Protein AF-A0A7J6ASZ1-F1 (afdb_monomer_lite)

Secondary structure (DSSP, 8-state):
---SS--SS--S----------------------------PPP---------------------------------S--SS----PPPTTHHHHHHHHHHHH--SS--EEEEEEPGGGTSSS----TTSSGGG--HHHHHHHHHSTT-EEE-SSEEEE--EE-TTSS-EE-HHHHHHT----TTS-TT--HHHHHHTT-SSSEEEEEEEE---TTTTSSTT-TT-SHHHHHHHHTT--S-EEEEEEE--GGGTT-HHHHHHHHHHHTTS-EEEEETTEEEESEETTEEPGGGTS-----

Radius of gyration: 28.97 Å; chains: 1; bounding box: 77×78×64 Å

Organism: Ameiurus melas (NCBI:txid219545)

Sequence (299 aa):
MLQQVRAVLEAQGEGELYCIRKPIILHHHSPLSTSHNSCSYPPTREKGIQIFWNWCFFSCRHRATFEQVCSGVLGFILLFLLHSASGVDNLNKITKFLQDKYGGNNQYALGINVPHRYCDQDATLDQNFLPDDNDAQKVKDAMADDDKIYKGVQLIGARPKPIGKSQNNYHSEYLLLIKSMSRRLRRFDPLMKTLLDSKTDDCTVFFTLNSPCVKTCSTPNGQYSIIPALRMLFQNHNGPKAFVFNRVWDHDVDNPEWENNIKTINAIIPVYRCDEGQCIRCVNNNNVDKRCLQNQSHG

Structure (mmCIF, N/CA/C/O backbone):
data_AF-A0A7J6ASZ1-F1
#
_entry.id   AF-A0A7J6ASZ1-F1
#
loop_
_atom_site.group_PDB
_atom_site.id
_atom_site.type_symbol
_atom_site.label_atom_id
_atom_site.label_alt_id
_atom_site.label_comp_id
_atom_site.label_asym_id
_atom_site.label_entity_id
_atom_site.label_seq_id
_atom_site.pdbx_PDB_ins_code
_atom_site.Cartn_x
_atom_site.Cartn_y
_atom_site.Cartn_z
_atom_site.occupancy
_atom_site.B_iso_or_equiv
_atom_site.auth_seq_id
_atom_site.auth_comp_id
_atom_site.auth_asym_id
_atom_site.auth_atom_id
_atom_site.pdbx_PDB_model_num
ATOM 1 N N . MET A 1 1 ? -52.128 7.362 23.573 1.00 42.50 1 MET A N 1
ATOM 2 C CA . MET A 1 1 ? -51.472 8.639 23.223 1.00 42.50 1 MET A CA 1
ATOM 3 C C . MET A 1 1 ? -51.172 8.621 21.723 1.00 42.50 1 MET A C 1
ATOM 5 O O . MET A 1 1 ? -50.036 8.553 21.284 1.00 42.50 1 MET A O 1
ATOM 9 N N . LEU A 1 2 ? -52.263 8.549 20.961 1.00 36.19 2 LEU A N 1
ATOM 10 C CA . LEU A 1 2 ? -52.367 8.699 19.512 1.00 36.19 2 LEU A CA 1
ATOM 11 C C . LEU A 1 2 ? -52.993 10.085 19.296 1.00 36.19 2 LEU A C 1
ATOM 13 O O . LEU A 1 2 ? -53.809 10.474 20.125 1.00 36.19 2 LEU A O 1
ATOM 17 N N . GLN A 1 3 ? -52.668 10.742 18.178 1.00 36.59 3 GLN A N 1
ATOM 18 C CA . GLN A 1 3 ? -53.041 12.116 17.776 1.00 36.59 3 GLN A CA 1
ATOM 19 C C . GLN A 1 3 ? -52.112 13.219 18.306 1.00 36.59 3 GLN A C 1
ATOM 21 O O . GLN A 1 3 ? -52.374 13.766 19.366 1.00 36.59 3 GLN A O 1
ATOM 26 N N . GLN A 1 4 ? -51.067 13.562 17.530 1.00 39.47 4 GLN A N 1
ATOM 27 C CA . GLN A 1 4 ? -50.628 14.953 17.252 1.00 39.47 4 GLN A CA 1
ATOM 28 C C . GLN A 1 4 ? -49.310 15.046 16.444 1.00 39.47 4 GLN A C 1
ATOM 30 O O . GLN A 1 4 ? -48.447 15.857 16.739 1.00 39.47 4 GLN A O 1
ATOM 35 N N . VAL A 1 5 ? -49.157 14.270 15.362 1.00 36.56 5 VAL A N 1
ATOM 36 C CA . VAL A 1 5 ? -48.226 14.632 14.262 1.00 36.56 5 VAL A CA 1
ATOM 37 C C . VAL A 1 5 ? -48.891 14.326 12.917 1.00 36.56 5 VAL A C 1
ATOM 39 O O . VAL A 1 5 ? -48.384 13.606 12.065 1.00 36.56 5 VAL A O 1
ATOM 42 N N . ARG A 1 6 ? -50.110 14.847 12.756 1.00 36.31 6 ARG A N 1
ATOM 43 C CA . ARG A 1 6 ? -50.837 14.897 11.486 1.00 36.31 6 ARG A CA 1
ATOM 44 C C . ARG A 1 6 ? -51.319 16.329 11.305 1.00 36.31 6 ARG A C 1
ATOM 46 O O . ARG A 1 6 ? -52.444 16.616 11.683 1.00 36.31 6 ARG A O 1
ATOM 53 N N . ALA A 1 7 ? -50.418 17.206 10.857 1.00 35.38 7 ALA A N 1
ATOM 54 C CA . ALA A 1 7 ? -50.709 18.502 10.224 1.00 35.38 7 ALA A CA 1
ATOM 55 C C . ALA A 1 7 ? -49.425 19.346 10.086 1.00 35.38 7 ALA A C 1
ATOM 57 O O . ALA A 1 7 ? -49.297 20.331 10.792 1.00 35.38 7 ALA A O 1
ATOM 58 N N . VAL A 1 8 ? -48.483 18.967 9.210 1.00 34.94 8 VAL A N 1
ATOM 59 C CA . VAL A 1 8 ? -47.614 19.913 8.461 1.00 34.94 8 VAL A CA 1
ATOM 60 C C . VAL A 1 8 ? -47.080 19.189 7.211 1.00 34.94 8 VAL A C 1
ATOM 62 O O . VAL A 1 8 ? -45.885 18.983 7.092 1.00 34.94 8 VAL A O 1
ATOM 65 N N . LEU A 1 9 ? -47.948 18.716 6.310 1.00 32.44 9 LEU A N 1
ATOM 66 C CA . LEU A 1 9 ? -47.576 18.338 4.929 1.00 32.44 9 LEU A CA 1
ATOM 67 C C . LEU A 1 9 ? -48.812 18.406 4.005 1.00 32.44 9 LEU A C 1
ATOM 69 O O . LEU A 1 9 ? -49.070 17.510 3.212 1.00 32.44 9 LEU A O 1
ATOM 73 N N . GLU A 1 10 ? -49.596 19.478 4.118 1.00 37.62 10 GLU A N 1
ATOM 74 C CA . GLU A 1 10 ? -50.646 19.828 3.152 1.00 37.62 10 GLU A CA 1
ATOM 75 C C . GLU A 1 10 ? -50.558 21.325 2.860 1.00 37.62 10 GLU A C 1
ATOM 77 O O . GLU A 1 10 ? -51.251 22.133 3.467 1.00 37.62 10 GLU A O 1
ATOM 82 N N . ALA A 1 11 ? -49.624 21.694 1.984 1.00 32.66 11 ALA A N 1
ATOM 83 C CA . ALA A 1 11 ? -49.677 22.899 1.158 1.00 32.66 11 ALA A CA 1
ATOM 84 C C . ALA A 1 11 ? -48.417 22.943 0.289 1.00 32.66 11 ALA A C 1
ATOM 86 O O . ALA A 1 11 ? -47.382 23.408 0.754 1.00 32.66 11 ALA A O 1
ATOM 87 N N . GLN A 1 12 ? -48.507 22.444 -0.948 1.00 34.47 12 GLN A N 1
ATOM 88 C CA . GLN A 1 12 ? -47.999 23.097 -2.167 1.00 34.47 12 GLN A CA 1
ATOM 89 C C . GLN A 1 12 ? -47.939 22.107 -3.340 1.00 34.47 12 GLN A C 1
ATOM 91 O O . GLN A 1 12 ? -47.110 21.206 -3.367 1.00 34.47 12 GLN A O 1
ATOM 96 N N . GLY A 1 13 ? -48.781 22.368 -4.344 1.00 31.95 13 GLY A N 1
ATOM 97 C CA . GLY A 1 13 ? -48.410 22.224 -5.752 1.00 31.95 13 GLY A CA 1
ATOM 98 C C . GLY A 1 13 ? -48.542 20.837 -6.366 1.00 31.95 13 GLY A C 1
ATOM 99 O O . GLY A 1 13 ? -47.555 20.130 -6.537 1.00 31.95 13 GLY A O 1
ATOM 100 N N . GLU A 1 14 ? -49.758 20.515 -6.796 1.00 35.59 14 GLU A N 1
ATOM 101 C CA . GLU A 1 14 ? -50.045 19.489 -7.795 1.00 35.59 14 GLU A CA 1
ATOM 102 C C . GLU A 1 14 ? -49.267 19.771 -9.095 1.00 35.59 14 GLU A C 1
ATOM 104 O O . GLU A 1 14 ? -49.447 20.804 -9.740 1.00 35.59 14 GLU A O 1
ATOM 109 N N . GLY A 1 15 ? -48.387 18.846 -9.475 1.00 29.98 15 GLY A N 1
ATOM 110 C CA . GLY A 1 15 ? -47.767 18.781 -10.794 1.00 29.98 15 GLY A CA 1
ATOM 111 C C . GLY A 1 15 ? -48.100 17.435 -11.422 1.00 29.98 15 GLY A C 1
ATOM 112 O O . GLY A 1 15 ? -47.398 16.452 -11.194 1.00 29.98 15 GLY A O 1
ATOM 113 N N . GLU A 1 16 ? -49.198 17.373 -12.174 1.00 30.81 16 GLU A N 1
ATOM 114 C CA . GLU A 1 16 ? -49.598 16.176 -12.914 1.00 30.81 16 GLU A CA 1
ATOM 115 C C . GLU A 1 16 ? -48.619 15.884 -14.063 1.00 30.81 16 GLU A C 1
ATOM 117 O O . GLU A 1 16 ? -48.446 16.676 -14.993 1.00 30.81 16 GLU A O 1
ATOM 122 N N . LEU A 1 17 ? -47.999 14.701 -14.024 1.00 28.61 17 LEU A N 1
ATOM 123 C CA . LEU A 1 17 ? -47.338 14.095 -15.177 1.00 28.61 17 LEU A CA 1
ATOM 124 C C . LEU A 1 17 ? -48.401 13.525 -16.124 1.00 28.61 17 LEU A C 1
ATOM 126 O O . LEU A 1 17 ? -48.982 12.472 -15.862 1.00 28.61 17 LEU A O 1
ATOM 130 N N . TYR A 1 18 ? -48.608 14.170 -17.269 1.00 31.09 18 TYR A N 1
ATOM 131 C CA . TYR A 1 18 ? -49.417 13.602 -18.344 1.00 31.09 18 TYR A CA 1
ATOM 132 C C . TYR A 1 18 ? -48.582 12.661 -19.221 1.00 31.09 18 TYR A C 1
ATOM 134 O O . TYR A 1 18 ? -47.770 13.084 -20.043 1.00 31.09 18 TYR A O 1
ATOM 142 N N . CYS A 1 19 ? -48.835 11.359 -19.088 1.00 29.42 19 CYS A N 1
ATOM 143 C CA . CYS A 1 19 ? -48.457 10.352 -20.077 1.00 29.42 19 CYS A CA 1
ATOM 144 C C . CYS A 1 19 ? -49.486 10.352 -21.217 1.00 29.42 19 CYS A C 1
ATOM 146 O O . CYS A 1 19 ? -50.580 9.805 -21.071 1.00 29.42 19 CYS A O 1
ATOM 148 N N . ILE A 1 20 ? -49.144 10.913 -22.379 1.00 30.09 20 ILE A N 1
ATOM 149 C CA . ILE A 1 20 ? -49.983 10.782 -23.578 1.00 30.09 20 ILE A CA 1
ATOM 150 C C . ILE A 1 20 ? -49.820 9.359 -24.137 1.00 30.09 20 ILE A C 1
ATOM 152 O O . ILE A 1 20 ? -48.870 9.058 -24.859 1.00 30.09 20 ILE A O 1
ATOM 156 N N . ARG A 1 21 ? -50.768 8.468 -23.816 1.00 28.83 21 ARG A N 1
ATOM 157 C CA . ARG A 1 21 ? -50.972 7.202 -24.539 1.00 28.83 21 ARG A CA 1
ATOM 158 C C . ARG A 1 21 ? -51.589 7.511 -25.905 1.00 28.83 21 ARG A C 1
ATOM 160 O O . ARG A 1 21 ? -52.738 7.935 -25.976 1.00 28.83 21 ARG A O 1
ATOM 167 N N . LYS A 1 22 ? -50.856 7.264 -26.993 1.00 31.42 22 LYS A N 1
ATOM 168 C CA . LYS A 1 22 ? -51.463 7.135 -28.328 1.00 31.42 22 LYS A CA 1
ATOM 169 C C . LYS A 1 22 ? -52.023 5.713 -28.504 1.00 31.42 22 LYS A C 1
ATOM 171 O O . LYS A 1 22 ? -51.387 4.767 -28.038 1.00 31.42 22 LYS A O 1
ATOM 176 N N . PRO A 1 23 ? -53.192 5.544 -29.146 1.00 30.67 23 PRO A N 1
ATOM 177 C CA . PRO A 1 23 ? -53.796 4.233 -29.347 1.00 30.67 23 PRO A CA 1
ATOM 178 C C . PRO A 1 23 ? -52.966 3.372 -30.307 1.00 30.67 23 PRO A C 1
ATOM 180 O O . PRO A 1 23 ? -52.471 3.843 -31.330 1.00 30.67 23 PRO A O 1
ATOM 183 N N . ILE A 1 24 ? -52.842 2.092 -29.956 1.00 29.89 24 ILE A N 1
ATOM 184 C CA . ILE A 1 24 ? -52.286 1.033 -30.797 1.00 29.89 24 ILE A CA 1
ATOM 185 C C . ILE A 1 24 ? -53.350 0.670 -31.837 1.00 29.89 24 ILE A C 1
ATOM 187 O O . ILE A 1 24 ? -54.411 0.164 -31.479 1.00 29.89 24 ILE A O 1
ATOM 191 N N . ILE A 1 25 ? -53.059 0.905 -33.116 1.00 32.41 25 ILE A N 1
ATOM 192 C CA . ILE A 1 25 ? -53.746 0.239 -34.227 1.00 32.41 25 ILE A CA 1
ATOM 193 C C . ILE A 1 25 ? -52.847 -0.923 -34.651 1.00 32.41 25 ILE A C 1
ATOM 195 O O . ILE A 1 25 ? -51.715 -0.722 -35.087 1.00 32.41 25 ILE A O 1
ATOM 199 N N . LEU A 1 26 ? -53.342 -2.143 -34.457 1.00 29.88 26 LEU A N 1
ATOM 200 C CA . LEU A 1 26 ? -52.715 -3.384 -34.903 1.00 29.88 26 LEU A CA 1
ATOM 201 C C . LEU A 1 26 ? -52.862 -3.516 -36.421 1.00 29.88 26 LEU A C 1
ATOM 203 O O . LEU A 1 26 ? -53.979 -3.659 -36.905 1.00 29.88 26 LEU A O 1
ATOM 207 N N . HIS A 1 27 ? -51.749 -3.573 -37.151 1.00 31.86 27 HIS A N 1
ATOM 208 C CA . HIS A 1 27 ? -51.685 -4.304 -38.415 1.00 31.86 27 HIS A CA 1
ATOM 209 C C . HIS A 1 27 ? -50.354 -5.060 -38.533 1.00 31.86 27 HIS A C 1
ATOM 211 O O . HIS A 1 27 ? -49.281 -4.544 -38.229 1.00 31.86 27 HIS A O 1
ATOM 217 N N . HIS A 1 28 ? -50.483 -6.329 -38.921 1.00 34.28 28 HIS A N 1
ATOM 218 C CA . HIS A 1 28 ? -49.437 -7.327 -39.122 1.00 34.28 28 HIS A CA 1
ATOM 219 C C . HIS A 1 28 ? -48.383 -6.925 -40.168 1.00 34.28 28 HIS A C 1
ATOM 221 O O . HIS A 1 28 ? -48.744 -6.459 -41.243 1.00 34.28 28 HIS A O 1
ATOM 227 N N . HIS A 1 29 ? -47.111 -7.220 -39.860 1.00 32.94 29 HIS A N 1
ATOM 228 C CA . HIS A 1 29 ? -46.105 -7.969 -40.649 1.00 32.94 29 HIS A CA 1
ATOM 229 C C . HIS A 1 29 ? -44.673 -7.455 -40.366 1.00 32.94 29 HIS A C 1
ATOM 231 O O . HIS A 1 29 ? -44.379 -6.271 -40.473 1.00 32.94 29 HIS A O 1
ATOM 237 N N . SER A 1 30 ? -43.785 -8.368 -39.957 1.00 31.69 30 SER A N 1
ATOM 238 C CA . SER A 1 30 ? -42.325 -8.187 -39.778 1.00 31.69 30 SER A CA 1
ATOM 239 C C . SER A 1 30 ? -41.577 -8.242 -41.136 1.00 31.69 30 SER A C 1
ATOM 241 O O . SER A 1 30 ? -42.249 -8.525 -42.129 1.00 31.69 30 SER A O 1
ATOM 243 N N . PRO A 1 31 ? -40.220 -8.165 -41.236 1.00 40.44 31 PRO A N 1
ATOM 244 C CA . PRO A 1 31 ? -39.165 -7.767 -40.277 1.00 40.44 31 PRO A CA 1
ATOM 245 C C . PRO A 1 31 ? -38.086 -6.796 -40.872 1.00 40.44 31 PRO A C 1
ATOM 247 O O . PRO A 1 31 ? -38.126 -6.439 -42.041 1.00 40.44 31 PRO A O 1
ATOM 250 N N . LEU A 1 32 ? -37.065 -6.473 -40.053 1.00 29.45 32 LEU A N 1
ATOM 251 C CA . LEU A 1 32 ? -35.758 -5.826 -40.340 1.00 29.45 32 LEU A CA 1
ATOM 252 C C . LEU A 1 32 ? -35.712 -4.305 -40.616 1.00 29.45 32 LEU A C 1
ATOM 254 O O . LEU A 1 32 ? -35.951 -3.842 -41.721 1.00 29.45 32 LEU A O 1
ATOM 258 N N . SER A 1 33 ? -35.179 -3.531 -39.665 1.00 29.66 33 SER A N 1
ATOM 259 C CA . SER A 1 33 ? -33.807 -2.988 -39.749 1.00 29.66 33 SER A CA 1
ATOM 260 C C . SER A 1 33 ? -33.472 -2.109 -38.533 1.00 29.66 33 SER A C 1
ATOM 262 O O . SER A 1 33 ? -34.339 -1.592 -37.834 1.00 29.66 33 SER A O 1
ATOM 264 N N . THR A 1 34 ? -32.177 -2.017 -38.261 1.00 33.66 34 THR A N 1
ATOM 265 C CA . THR A 1 34 ? -31.491 -1.224 -37.236 1.00 33.66 34 THR A CA 1
ATOM 266 C C . THR A 1 34 ? -31.703 0.285 -37.383 1.00 33.66 34 THR A C 1
ATOM 268 O O . THR A 1 34 ? -31.525 0.806 -38.482 1.00 33.66 34 THR A O 1
ATOM 271 N N . SER A 1 35 ? -31.900 1.020 -36.281 1.00 28.72 35 SER A N 1
ATOM 272 C CA . SER A 1 35 ? -31.639 2.468 -36.265 1.00 28.72 35 SER A CA 1
ATOM 273 C C . SER A 1 35 ? -31.064 2.961 -34.937 1.00 28.72 35 SER A C 1
ATOM 275 O O . SER A 1 35 ? -31.630 2.763 -33.863 1.00 28.72 35 SER A O 1
ATOM 277 N N . HIS A 1 36 ? -29.922 3.631 -35.066 1.00 31.80 36 HIS A N 1
ATOM 278 C CA . HIS A 1 36 ? -29.249 4.457 -34.074 1.00 31.80 36 HIS A CA 1
ATOM 279 C C . HIS A 1 36 ? -30.134 5.629 -33.623 1.00 31.80 36 HIS A C 1
ATOM 281 O O . HIS A 1 36 ? -30.717 6.310 -34.463 1.00 31.80 36 HIS A O 1
ATOM 287 N N . ASN A 1 37 ? -30.150 5.929 -32.321 1.00 30.28 37 ASN A N 1
ATOM 288 C CA . ASN A 1 37 ? -30.633 7.213 -31.814 1.00 30.28 37 ASN A CA 1
ATOM 289 C C . ASN A 1 37 ? -29.447 8.171 -31.658 1.00 30.28 37 ASN A C 1
ATOM 291 O O . ASN A 1 37 ? -28.625 8.026 -30.755 1.00 30.28 37 ASN A O 1
ATOM 295 N N . SER A 1 38 ? -29.377 9.150 -32.553 1.00 30.52 38 SER A N 1
ATOM 296 C CA . SER A 1 38 ? -28.542 10.345 -32.450 1.00 30.52 38 SER A CA 1
ATOM 297 C C . SER A 1 38 ? -29.457 11.551 -32.254 1.00 30.52 38 SER A C 1
ATOM 299 O O . SER A 1 38 ? -30.291 11.835 -33.110 1.00 30.52 38 SER A O 1
ATOM 301 N N . CYS A 1 39 ? -29.297 12.259 -31.137 1.00 28.23 39 CYS A N 1
ATOM 302 C CA . CYS A 1 39 ? -29.924 13.559 -30.913 1.00 28.23 39 CYS A CA 1
ATOM 303 C C . CYS A 1 39 ? -28.995 14.654 -31.453 1.00 28.23 39 CYS A C 1
ATOM 305 O O . CYS A 1 39 ? -27.840 14.748 -31.037 1.00 28.23 39 CYS A O 1
ATOM 307 N N . SER A 1 40 ? -29.496 15.480 -32.370 1.00 28.17 40 SER A N 1
ATOM 308 C CA . SER A 1 40 ? -28.802 16.656 -32.906 1.00 28.17 40 SER A CA 1
ATOM 309 C C . SER A 1 40 ? -29.438 17.934 -32.355 1.00 28.17 40 SER A C 1
ATOM 311 O O . SER A 1 40 ? -30.660 18.055 -32.327 1.00 28.17 40 SER A O 1
ATOM 313 N N . TYR A 1 41 ? -28.603 18.887 -31.936 1.00 34.09 41 TYR A N 1
ATOM 314 C CA . TYR A 1 41 ? -29.001 20.251 -31.572 1.00 34.09 41 TYR A CA 1
ATOM 315 C C . TYR A 1 41 ? -29.007 21.167 -32.810 1.00 34.09 41 TYR A C 1
ATOM 317 O O . TYR A 1 41 ? -28.149 20.997 -33.680 1.00 34.09 41 TYR A O 1
ATOM 325 N N . PRO A 1 42 ? -29.906 22.167 -32.891 1.00 37.00 42 PRO A N 1
ATOM 326 C CA . PRO A 1 42 ? -29.834 23.203 -33.917 1.00 37.00 42 PRO A CA 1
ATOM 327 C C . PRO A 1 42 ? -28.774 24.278 -33.579 1.00 37.00 42 PRO A C 1
ATOM 329 O O . PRO A 1 42 ? -28.463 24.486 -32.403 1.00 37.00 42 PRO A O 1
ATOM 332 N N . PRO A 1 43 ? -28.213 24.976 -34.588 1.00 34.69 43 PRO A N 1
ATOM 333 C CA . PRO A 1 43 ? -27.102 25.906 -34.410 1.00 34.69 43 PRO A CA 1
ATOM 334 C C . PRO A 1 43 ? -27.575 27.353 -34.204 1.00 34.69 43 PRO A C 1
ATOM 336 O O . PRO A 1 43 ? -28.497 27.808 -34.876 1.00 34.69 43 PRO A O 1
ATOM 339 N N . THR A 1 44 ? -26.860 28.124 -33.381 1.00 32.22 44 THR A N 1
ATOM 340 C CA . THR A 1 44 ? -26.907 29.598 -33.420 1.00 32.22 44 THR A CA 1
ATOM 341 C C . THR A 1 44 ? -25.510 30.201 -33.222 1.00 32.22 44 THR A C 1
ATOM 343 O O . THR A 1 44 ? -24.963 30.204 -32.122 1.00 32.22 44 THR A O 1
ATOM 346 N N . ARG A 1 45 ? -24.948 30.732 -34.314 1.00 27.86 45 ARG A N 1
ATOM 347 C CA . ARG A 1 45 ? -24.001 31.868 -34.395 1.00 27.86 45 ARG A CA 1
ATOM 348 C C . ARG A 1 45 ? -24.802 32.968 -35.121 1.00 27.86 45 ARG A C 1
ATOM 350 O O . ARG A 1 45 ? -25.552 32.624 -36.021 1.00 27.86 45 ARG A O 1
ATOM 357 N N . GLU A 1 46 ? -24.759 34.260 -34.811 1.00 31.41 46 GLU A N 1
ATOM 358 C CA . GLU A 1 46 ? -23.605 35.120 -34.557 1.00 31.41 46 GLU A CA 1
ATOM 359 C C . GLU A 1 46 ? -24.071 36.511 -34.036 1.00 31.41 46 GLU A C 1
ATOM 361 O O . GLU A 1 46 ? -25.149 36.967 -34.400 1.00 31.41 46 GLU A O 1
ATOM 366 N N . LYS A 1 47 ? -23.168 37.198 -33.311 1.00 31.70 47 LYS A N 1
ATOM 367 C CA . LYS A 1 47 ? -23.003 38.667 -33.138 1.00 31.70 47 LYS A CA 1
ATOM 368 C C . LYS A 1 47 ? -23.912 39.460 -32.172 1.00 31.70 47 LYS A C 1
ATOM 370 O O . LYS A 1 47 ? -24.964 39.951 -32.543 1.00 31.70 47 LYS A O 1
ATOM 375 N N . GLY A 1 48 ? -23.310 39.805 -31.024 1.00 26.52 48 GLY A N 1
ATOM 376 C CA . GLY A 1 48 ? -22.937 41.202 -30.741 1.00 26.52 48 GLY A CA 1
ATOM 377 C C . GLY A 1 48 ? -23.760 41.988 -29.708 1.00 26.52 48 GLY A C 1
ATOM 378 O O . GLY A 1 48 ? -24.954 42.168 -29.872 1.00 26.52 48 GLY A O 1
ATOM 379 N N . ILE A 1 49 ? -23.025 42.593 -28.759 1.00 27.94 49 ILE A N 1
ATOM 380 C CA . ILE A 1 49 ? -23.386 43.718 -27.864 1.00 27.94 49 ILE A CA 1
ATOM 381 C C . ILE A 1 49 ? -23.978 43.346 -26.485 1.00 27.94 49 ILE A C 1
ATOM 383 O O . ILE A 1 49 ? -25.172 43.187 -26.283 1.00 27.94 49 ILE A O 1
ATOM 387 N N . GLN A 1 50 ? -23.039 43.192 -25.545 1.00 26.69 50 GLN A N 1
ATOM 388 C CA . GLN A 1 50 ? -22.918 43.800 -24.208 1.00 26.69 50 GLN A CA 1
ATOM 389 C C . GLN A 1 50 ? -24.140 44.415 -23.466 1.00 26.69 50 GLN A C 1
ATOM 391 O O . GLN A 1 50 ? -24.939 45.158 -24.020 1.00 26.69 50 GLN A O 1
ATOM 396 N N . ILE A 1 51 ? -24.055 44.246 -22.132 1.00 26.34 51 ILE A N 1
ATOM 397 C CA . ILE A 1 51 ? -24.667 44.958 -20.982 1.00 26.34 51 ILE A CA 1
ATOM 398 C C . ILE A 1 51 ? -26.118 44.595 -20.584 1.00 26.34 51 ILE A C 1
ATOM 400 O O . ILE A 1 51 ? -27.074 45.046 -21.193 1.00 26.34 51 ILE A O 1
ATOM 404 N N . PHE A 1 52 ? -26.313 43.841 -19.491 1.00 25.52 52 PHE A N 1
ATOM 405 C CA . PHE A 1 52 ? -26.478 44.363 -18.118 1.00 25.52 52 PHE A CA 1
ATOM 406 C C . PHE A 1 52 ? -26.725 43.216 -17.121 1.00 25.52 52 PHE A C 1
ATOM 408 O O . PHE A 1 52 ? -27.589 42.366 -17.309 1.00 25.52 52 PHE A O 1
ATOM 415 N N . TRP A 1 53 ? -25.945 43.217 -16.039 1.00 26.53 53 TRP A N 1
ATOM 416 C CA . TRP A 1 53 ? -26.196 42.438 -14.831 1.00 26.53 53 TRP A CA 1
ATOM 417 C C . TRP A 1 53 ? -27.311 43.125 -14.038 1.00 26.53 53 TRP A C 1
ATOM 419 O O . TRP A 1 53 ? -27.127 44.269 -13.630 1.00 26.53 53 TRP A O 1
ATOM 429 N N . ASN A 1 54 ? -28.427 42.444 -13.773 1.00 26.84 54 ASN A N 1
ATOM 430 C CA . ASN A 1 54 ? -29.384 42.902 -12.766 1.00 26.84 54 ASN A CA 1
ATOM 431 C C . ASN A 1 54 ? -29.106 42.188 -11.443 1.00 26.84 54 ASN A C 1
ATOM 433 O O . ASN A 1 54 ? -29.483 41.039 -11.229 1.00 26.84 54 ASN A O 1
ATOM 437 N N . TRP A 1 55 ? -28.415 42.911 -10.566 1.00 27.91 55 TRP A N 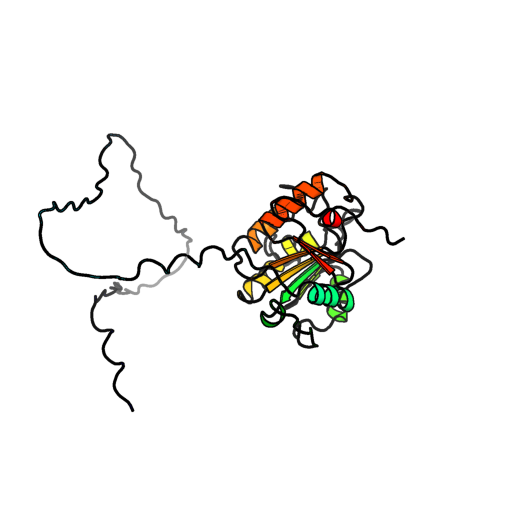1
ATOM 438 C CA . TRP A 1 55 ? -28.442 42.713 -9.125 1.00 27.91 55 TRP A CA 1
ATOM 439 C C . TRP A 1 55 ? -29.648 43.472 -8.567 1.00 27.91 55 TRP A C 1
ATOM 441 O O . TRP A 1 55 ? -29.773 44.678 -8.773 1.00 27.91 55 TRP A O 1
ATOM 451 N N . CYS A 1 56 ? -30.525 42.784 -7.838 1.00 27.12 56 CYS A N 1
ATOM 452 C CA . CYS A 1 56 ? -31.554 43.439 -7.039 1.00 27.12 56 CYS A CA 1
ATOM 453 C C . CYS A 1 56 ? -30.906 44.107 -5.817 1.00 27.12 56 CYS A C 1
ATOM 455 O O . CYS A 1 56 ? -30.474 43.429 -4.888 1.00 27.12 56 CYS A O 1
ATOM 457 N N . PHE A 1 57 ? -30.870 45.440 -5.816 1.00 28.06 57 PHE A N 1
ATOM 458 C CA . PHE A 1 57 ? -30.626 46.263 -4.634 1.00 28.06 57 PHE A CA 1
ATOM 459 C C . PHE A 1 57 ? -31.969 46.660 -4.012 1.00 28.06 57 PHE A C 1
ATOM 461 O O . PHE A 1 57 ? -32.765 47.353 -4.642 1.00 28.06 57 PHE A O 1
ATOM 468 N N . PHE A 1 58 ? -32.197 46.280 -2.755 1.00 29.78 58 PHE A N 1
ATOM 469 C CA . PHE A 1 58 ? -33.133 46.977 -1.874 1.00 29.78 58 PHE A CA 1
ATOM 470 C C . PHE A 1 58 ? -32.321 47.932 -1.000 1.00 29.78 58 PHE A C 1
ATOM 472 O O . PHE A 1 58 ? -31.462 47.503 -0.234 1.00 29.78 58 PHE A O 1
ATOM 479 N N . SER A 1 59 ? -32.589 49.230 -1.124 1.00 29.64 59 SER A N 1
ATOM 480 C CA . SER A 1 59 ? -32.022 50.273 -0.271 1.00 29.64 59 SER A CA 1
ATOM 481 C C . SER A 1 59 ? -33.179 50.992 0.419 1.00 29.64 59 SER A C 1
ATOM 483 O O . SER A 1 59 ? -33.970 51.658 -0.244 1.00 29.64 59 SER A O 1
ATOM 485 N N . CYS A 1 60 ? -33.280 50.866 1.744 1.00 27.05 60 CYS A N 1
ATOM 486 C CA . CYS A 1 60 ? -34.186 51.662 2.574 1.00 27.05 60 CYS A CA 1
ATOM 487 C C . CYS A 1 60 ? -33.373 52.700 3.358 1.00 27.05 60 CYS A C 1
ATOM 489 O O . CYS A 1 60 ? -32.331 52.393 3.934 1.00 27.05 60 CYS A O 1
ATOM 491 N N . ARG A 1 61 ? -33.837 53.951 3.323 1.00 32.34 61 ARG A N 1
ATOM 492 C CA . ARG A 1 61 ? -33.174 55.152 3.848 1.00 32.34 61 ARG A CA 1
ATOM 493 C C . ARG A 1 61 ? -33.653 55.441 5.277 1.00 32.34 61 ARG A C 1
ATOM 495 O O . ARG A 1 61 ? -34.850 55.434 5.535 1.00 32.34 61 ARG A O 1
ATOM 502 N N . HIS A 1 62 ? -32.716 55.731 6.179 1.00 30.44 62 HIS A N 1
ATOM 503 C CA . HIS A 1 62 ? -32.942 56.065 7.592 1.00 30.44 62 HIS A CA 1
ATOM 504 C C . HIS A 1 62 ? -33.694 57.390 7.832 1.00 30.44 62 HIS A C 1
ATOM 506 O O . HIS A 1 62 ? -33.338 58.414 7.242 1.00 30.44 62 HIS A O 1
ATOM 512 N N . ARG A 1 63 ? -34.568 57.413 8.855 1.00 31.27 63 ARG A N 1
ATOM 513 C CA . ARG A 1 63 ? -34.579 58.462 9.897 1.00 31.27 63 ARG A CA 1
ATOM 514 C C . ARG A 1 63 ? -35.189 57.955 11.220 1.00 31.27 63 ARG A C 1
ATOM 516 O O . ARG A 1 63 ? -36.105 57.149 11.190 1.00 31.27 63 ARG A O 1
ATOM 523 N N . ALA A 1 64 ? -34.591 58.434 12.319 1.00 35.97 64 ALA A N 1
ATOM 524 C CA . ALA A 1 64 ? -34.818 58.237 13.766 1.00 35.97 64 ALA A CA 1
ATOM 525 C C . ALA A 1 64 ? -36.289 58.031 14.210 1.00 35.97 64 ALA A C 1
ATOM 527 O O . ALA A 1 64 ? -37.180 58.556 13.558 1.00 35.97 64 ALA A O 1
ATOM 528 N N . THR A 1 65 ? -36.641 57.334 15.295 1.00 38.44 65 THR A N 1
ATOM 529 C CA . THR A 1 65 ? -36.128 57.309 16.683 1.00 38.44 65 THR A CA 1
ATOM 530 C C . THR A 1 65 ? -36.536 55.994 17.396 1.00 38.44 65 THR A C 1
ATOM 532 O O . THR A 1 65 ? -37.322 55.223 16.860 1.00 38.44 65 THR A O 1
ATOM 535 N N . PHE A 1 66 ? -36.076 55.837 18.646 1.00 34.91 66 PHE A N 1
ATOM 536 C CA . PHE A 1 66 ? -36.592 54.972 19.724 1.00 34.91 66 PHE A CA 1
ATOM 537 C C . PHE A 1 66 ? -35.997 53.565 19.930 1.00 34.91 66 PHE A C 1
ATOM 539 O O . PHE A 1 66 ? -35.732 52.802 19.009 1.00 34.91 66 PHE A O 1
ATOM 546 N N . GLU A 1 67 ? -35.749 53.308 21.215 1.00 43.22 67 GLU A N 1
ATOM 547 C CA . GLU A 1 67 ? -35.102 52.170 21.867 1.00 43.22 67 GLU A CA 1
ATOM 548 C C . GLU A 1 67 ? -35.786 50.828 21.569 1.00 43.22 67 GLU A C 1
ATOM 550 O O . GLU A 1 67 ? -37.001 50.742 21.696 1.00 43.22 67 GLU A O 1
ATOM 555 N N . GLN A 1 68 ? -35.015 49.763 21.300 1.00 40.72 68 GLN A N 1
ATOM 556 C CA . GLN A 1 68 ? -35.246 48.446 21.915 1.00 40.72 68 GLN A CA 1
ATOM 557 C C . GLN A 1 68 ? -34.163 47.414 21.574 1.00 40.72 68 GLN A C 1
ATOM 559 O O . GLN A 1 68 ? -33.697 47.280 20.446 1.00 40.72 68 GLN A O 1
ATOM 564 N N . VAL A 1 69 ? -33.790 46.680 22.618 1.00 43.97 69 VAL A N 1
ATOM 565 C CA . VAL A 1 69 ? -32.884 45.531 22.676 1.00 43.97 69 VAL A CA 1
ATOM 566 C C . VAL A 1 69 ? -33.328 44.409 21.735 1.00 43.97 69 VAL A C 1
ATOM 568 O O . VAL A 1 69 ? -34.491 44.031 21.774 1.00 43.97 69 VAL A O 1
ATOM 571 N N . CYS A 1 70 ? -32.379 43.801 21.014 1.00 37.75 70 CYS A N 1
ATOM 572 C CA . CYS A 1 70 ? -32.417 42.381 20.643 1.00 37.75 70 CYS A CA 1
ATOM 573 C C . CYS A 1 70 ? -30.985 41.850 20.443 1.00 37.75 70 CYS A C 1
ATOM 575 O O . CYS A 1 70 ? -30.437 41.865 19.343 1.00 37.75 70 CYS A O 1
ATOM 577 N N . SER A 1 71 ? -30.383 41.361 21.533 1.00 53.28 71 SER A N 1
ATOM 578 C CA . SER A 1 71 ? -29.340 40.331 21.474 1.00 53.28 71 SER A CA 1
ATOM 579 C C . SER A 1 71 ? -29.922 39.100 20.781 1.00 53.28 71 SER A C 1
ATOM 581 O O . SER A 1 71 ? -30.864 38.503 21.294 1.00 53.28 71 SER A O 1
ATOM 583 N N . GLY A 1 72 ? -29.379 38.712 19.628 1.00 40.94 72 GLY A N 1
ATOM 584 C CA . GLY A 1 72 ? -29.908 37.586 18.865 1.00 40.94 72 GLY A CA 1
ATOM 585 C C . GLY A 1 72 ? -28.881 36.970 17.925 1.00 40.94 72 GLY A C 1
ATOM 586 O O . GLY A 1 72 ? -28.741 37.403 16.792 1.00 40.94 72 GLY A O 1
ATOM 587 N N . VAL A 1 73 ? -28.183 35.949 18.429 1.00 48.91 73 VAL A N 1
ATOM 588 C CA . VAL A 1 73 ? -27.734 34.750 17.693 1.00 48.91 73 VAL A CA 1
ATOM 589 C C . VAL A 1 73 ? -27.100 35.005 16.315 1.00 48.91 73 VAL A C 1
ATOM 591 O O . VAL A 1 73 ? -27.700 34.758 15.275 1.00 48.91 73 VAL A O 1
ATOM 594 N N . LEU A 1 74 ? -25.834 35.424 16.298 1.00 48.88 74 LEU A N 1
ATOM 595 C CA . LEU A 1 74 ? -25.024 35.495 15.074 1.00 48.88 74 LEU A CA 1
ATOM 596 C C . LEU A 1 74 ? -23.643 34.876 15.302 1.00 48.88 74 LEU A C 1
ATOM 598 O O . LEU A 1 74 ? -22.608 35.513 15.142 1.00 48.88 74 LEU A O 1
ATOM 602 N N . GLY A 1 75 ? -23.616 33.614 15.726 1.00 49.09 75 GLY A N 1
ATOM 603 C CA . GLY A 1 75 ? -22.335 32.960 15.951 1.00 49.09 75 GLY A CA 1
ATOM 604 C C . GLY A 1 75 ? -22.416 31.491 16.289 1.00 49.09 75 GLY A C 1
ATOM 605 O O . GLY A 1 75 ? -21.953 31.141 17.353 1.00 49.09 75 GLY A O 1
ATOM 606 N N . PHE A 1 76 ? -22.978 30.640 15.423 1.00 50.19 76 PHE A N 1
ATOM 607 C CA . PHE A 1 76 ? -22.810 29.182 15.558 1.00 50.19 76 PHE A CA 1
ATOM 608 C C . PHE A 1 76 ? -23.034 28.395 14.254 1.00 50.19 76 PHE A C 1
ATOM 610 O O . PHE A 1 76 ? -23.601 27.317 14.298 1.00 50.19 76 PHE A O 1
ATOM 617 N N . ILE A 1 77 ? -22.608 28.861 13.072 1.00 51.62 77 ILE A N 1
ATOM 618 C CA . ILE A 1 77 ? -22.598 27.978 11.880 1.00 51.62 77 ILE A CA 1
ATOM 619 C C . ILE A 1 77 ? -21.397 28.291 10.980 1.00 51.62 77 ILE A C 1
ATOM 621 O O . ILE A 1 77 ? -21.541 28.917 9.939 1.00 51.62 77 ILE A O 1
ATOM 625 N N . LEU A 1 78 ? -20.191 27.879 11.390 1.00 46.94 78 LEU A N 1
ATOM 626 C CA . LEU A 1 78 ? -19.036 27.752 10.480 1.00 46.94 78 LEU A CA 1
ATOM 627 C C . LEU A 1 78 ? -17.921 26.847 11.046 1.00 46.94 78 LEU A C 1
ATOM 629 O O . LEU A 1 78 ? -16.741 27.094 10.836 1.00 46.94 78 LEU A O 1
ATOM 633 N N . LEU A 1 79 ? -18.290 25.777 11.762 1.00 44.94 79 LEU A N 1
ATOM 634 C CA . LEU A 1 79 ? -17.338 24.817 12.352 1.00 44.94 79 LEU A CA 1
ATOM 635 C C . LEU A 1 79 ? -17.323 23.438 11.665 1.00 44.94 79 LEU A C 1
ATOM 637 O O . LEU A 1 79 ? -16.748 22.499 12.196 1.00 44.94 79 LEU A O 1
ATOM 641 N N . PHE A 1 80 ? -17.901 23.310 10.464 1.0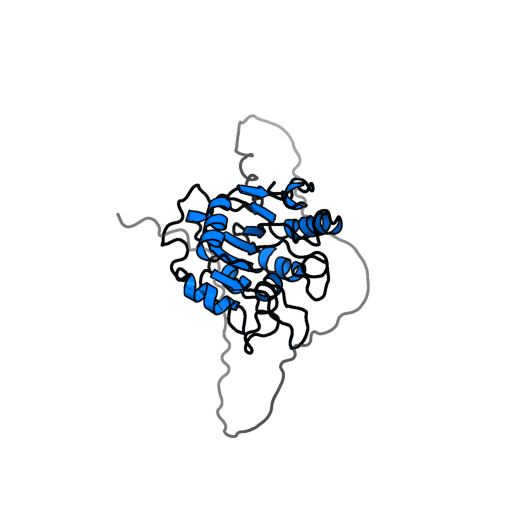0 46.22 80 PHE A N 1
ATOM 642 C CA . PHE A 1 80 ? -17.976 22.028 9.739 1.00 46.22 80 PHE A CA 1
ATOM 643 C C . PHE A 1 80 ? -17.088 21.916 8.486 1.00 46.22 80 PHE A C 1
ATOM 645 O O . PHE A 1 80 ? -17.209 20.940 7.7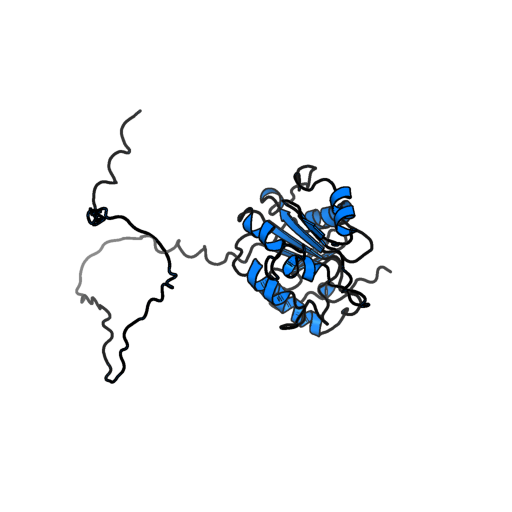51 1.00 46.22 80 PHE A O 1
ATOM 652 N N . LEU A 1 81 ? -16.167 22.855 8.229 1.00 38.69 81 LEU A N 1
ATOM 653 C CA . LEU A 1 81 ? -15.354 22.854 6.994 1.00 38.69 81 LEU A CA 1
ATOM 654 C C . LEU A 1 81 ? -13.860 22.547 7.183 1.00 38.69 81 LEU A C 1
ATOM 656 O O . LEU A 1 81 ? -13.055 22.831 6.302 1.00 38.69 81 LEU A O 1
ATOM 660 N N . LEU A 1 82 ? -13.486 21.907 8.290 1.00 38.97 82 LEU A N 1
ATO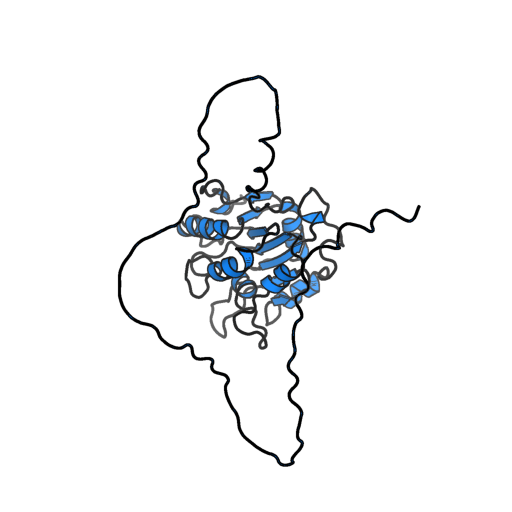M 661 C CA . LEU A 1 82 ? -12.149 21.335 8.472 1.00 38.97 82 LEU A CA 1
ATOM 662 C C . LEU A 1 82 ? -12.249 19.877 8.932 1.00 38.97 82 LEU A C 1
ATOM 664 O O . LEU A 1 82 ? -11.620 19.479 9.904 1.00 38.97 82 LEU A O 1
ATOM 668 N N . HIS A 1 83 ? -13.010 19.047 8.215 1.00 39.78 83 HIS A N 1
ATOM 669 C CA . HIS A 1 83 ? -12.711 17.615 8.226 1.00 39.78 83 HIS A CA 1
ATOM 670 C C . HIS A 1 83 ? -11.453 17.420 7.376 1.00 39.78 83 HIS A C 1
ATOM 672 O O . HIS A 1 83 ? -11.517 17.064 6.199 1.00 39.78 83 HIS A O 1
ATOM 678 N N . SER A 1 84 ? -10.283 17.722 7.950 1.00 43.69 84 SER A N 1
ATOM 679 C CA . SER A 1 84 ? -9.040 17.115 7.482 1.00 43.69 84 SER A CA 1
ATOM 680 C C . SER A 1 84 ? -9.314 15.622 7.397 1.00 43.69 84 SER A C 1
ATOM 682 O O . SER A 1 84 ? -9.724 15.066 8.412 1.00 43.69 84 SER A O 1
ATOM 684 N N . ALA A 1 85 ? -9.173 15.023 6.207 1.00 50.16 85 ALA A N 1
ATOM 685 C CA . ALA A 1 85 ? -9.388 13.594 5.996 1.00 50.16 85 ALA A CA 1
ATOM 686 C C . ALA A 1 85 ? -8.800 12.835 7.190 1.00 50.16 85 ALA A C 1
ATOM 688 O O . ALA A 1 85 ? -7.582 12.881 7.393 1.00 50.16 85 ALA A O 1
ATOM 689 N N . SER A 1 86 ? -9.675 12.273 8.027 1.00 62.28 86 SER A N 1
ATOM 690 C CA . SER A 1 86 ? -9.275 11.658 9.284 1.00 62.28 86 SER A CA 1
ATOM 691 C C . SER A 1 86 ? -8.301 10.537 8.949 1.00 62.28 86 SER A C 1
ATOM 693 O O . SER A 1 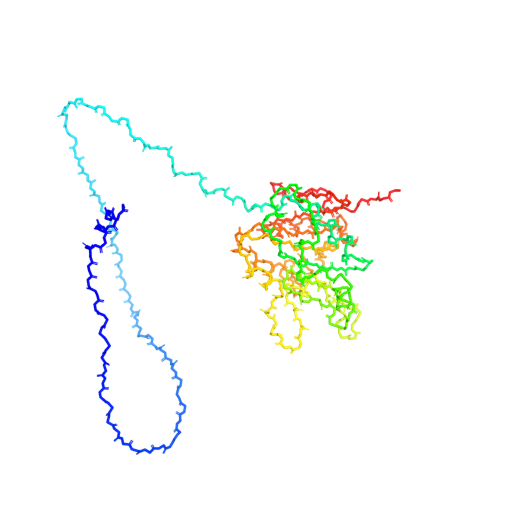86 ? -8.537 9.721 8.051 1.00 62.28 86 SER A O 1
ATOM 695 N N . GLY A 1 87 ? -7.138 10.573 9.597 1.00 71.94 87 GLY A N 1
ATOM 696 C CA . GLY A 1 87 ? -6.220 9.446 9.556 1.00 71.94 87 GLY A CA 1
ATOM 697 C C . GLY A 1 87 ? -6.888 8.223 10.179 1.00 71.94 87 GLY A C 1
ATOM 698 O O . GLY A 1 87 ? -7.911 8.335 10.844 1.00 71.94 87 GLY A O 1
ATOM 699 N N . VAL A 1 88 ? -6.311 7.051 9.949 1.00 83.38 88 VAL A N 1
ATOM 700 C CA . VAL A 1 88 ? -6.693 5.853 10.700 1.00 83.38 88 VAL A CA 1
ATOM 701 C C . VAL A 1 88 ? -5.852 5.848 11.977 1.00 83.38 88 VAL A C 1
ATOM 703 O O . VAL A 1 88 ? -4.623 5.830 11.894 1.00 83.38 88 VAL A O 1
ATOM 706 N N . ASP A 1 89 ? -6.481 5.901 13.149 1.00 86.12 89 ASP A N 1
ATOM 707 C CA . ASP A 1 89 ? -5.757 6.077 14.416 1.00 86.12 89 ASP A CA 1
ATOM 708 C C . ASP A 1 89 ? -5.095 4.771 14.882 1.00 86.12 89 ASP A C 1
ATOM 710 O O . ASP A 1 89 ? -3.959 4.771 15.356 1.00 86.12 89 ASP A O 1
ATOM 714 N N . ASN A 1 90 ? -5.752 3.629 14.667 1.00 90.62 90 ASN A N 1
ATOM 715 C CA . ASN A 1 90 ? -5.276 2.309 15.106 1.00 90.62 90 ASN A CA 1
ATOM 716 C C . ASN A 1 90 ? -4.306 1.626 14.109 1.00 90.62 90 ASN A C 1
ATOM 718 O O . ASN A 1 90 ? -4.198 0.394 14.050 1.00 90.62 90 ASN A O 1
ATOM 722 N N . LEU A 1 91 ? -3.617 2.408 13.265 1.00 92.75 91 LEU A N 1
ATOM 723 C CA . LEU A 1 91 ? -2.791 1.893 12.161 1.00 92.75 91 LEU A CA 1
ATOM 724 C C . LEU A 1 91 ? -1.684 0.942 12.603 1.00 92.75 91 LEU A C 1
ATOM 726 O O . LEU A 1 91 ? -1.347 0.016 11.865 1.00 92.75 91 LEU A O 1
ATOM 730 N N . ASN A 1 92 ? -1.114 1.156 13.785 1.00 92.25 92 ASN A N 1
ATOM 731 C CA . ASN A 1 92 ? -0.066 0.303 14.328 1.00 92.25 92 ASN A CA 1
ATOM 732 C C . ASN A 1 92 ? -0.556 -1.127 14.573 1.00 92.25 92 ASN A C 1
ATOM 734 O O . ASN A 1 92 ? 0.096 -2.073 14.128 1.00 92.25 92 ASN A O 1
ATOM 738 N N . LYS A 1 93 ? -1.714 -1.298 15.222 1.00 92.75 93 LYS A N 1
ATOM 739 C CA . LYS A 1 93 ? -2.290 -2.624 15.479 1.00 92.75 93 LYS A CA 1
ATOM 740 C C . LYS A 1 93 ? -2.734 -3.281 14.183 1.00 92.75 93 LYS A C 1
ATOM 742 O O . LYS A 1 93 ? -2.440 -4.456 13.976 1.00 92.75 93 LYS A O 1
ATOM 747 N N . ILE A 1 94 ? -3.383 -2.518 13.299 1.00 93.81 94 ILE A N 1
ATOM 748 C CA . ILE A 1 94 ? -3.834 -3.004 11.987 1.00 93.81 94 ILE A CA 1
ATOM 749 C C . ILE A 1 94 ? -2.641 -3.512 11.182 1.00 93.81 94 ILE A C 1
ATOM 751 O O . ILE A 1 94 ? -2.647 -4.648 10.713 1.00 93.81 94 ILE A O 1
ATOM 755 N N . THR A 1 95 ? -1.590 -2.704 11.067 1.00 93.75 95 THR A N 1
ATOM 756 C CA . THR A 1 95 ? -0.400 -3.070 10.295 1.00 93.75 95 THR A CA 1
ATOM 757 C C . THR A 1 95 ? 0.308 -4.272 10.904 1.00 93.75 95 THR A C 1
ATOM 759 O O . THR A 1 95 ? 0.623 -5.214 10.178 1.00 93.75 95 THR A O 1
ATOM 762 N N . LYS A 1 96 ? 0.476 -4.296 12.232 1.00 92.88 96 LYS A N 1
ATOM 763 C CA . LYS A 1 96 ? 1.059 -5.444 12.929 1.00 92.88 96 LYS A CA 1
ATOM 764 C C . LYS A 1 96 ? 0.267 -6.727 12.670 1.00 92.88 96 LYS A C 1
ATOM 766 O O . LYS A 1 96 ? 0.860 -7.743 12.326 1.00 92.88 96 LYS A O 1
ATOM 771 N N . PHE A 1 97 ? -1.062 -6.678 12.756 1.00 93.19 97 PHE A N 1
ATOM 772 C CA . PHE A 1 97 ? -1.913 -7.824 12.438 1.00 93.19 97 PHE A CA 1
ATOM 773 C C . PHE A 1 97 ? -1.720 -8.297 10.994 1.00 93.19 97 PHE A C 1
ATOM 775 O O . PHE A 1 97 ? -1.579 -9.495 10.756 1.00 93.19 97 PHE A O 1
ATOM 782 N N . LEU A 1 98 ? -1.685 -7.375 10.025 1.00 94.06 98 LEU A N 1
ATOM 783 C CA . LEU A 1 98 ? -1.475 -7.727 8.620 1.00 94.06 98 LEU A CA 1
ATOM 784 C C . LEU A 1 98 ? -0.121 -8.408 8.395 1.00 94.06 98 LEU A C 1
ATOM 786 O O . LEU A 1 98 ? -0.051 -9.406 7.675 1.00 94.06 98 LEU A O 1
ATOM 790 N N . GLN A 1 99 ? 0.933 -7.896 9.029 1.00 92.69 99 GLN A N 1
ATOM 791 C CA . GLN A 1 99 ? 2.281 -8.452 8.948 1.00 92.69 99 GLN A CA 1
ATOM 792 C C . GLN A 1 99 ? 2.368 -9.831 9.609 1.00 92.69 99 GLN A C 1
ATOM 794 O O . GLN A 1 99 ? 2.808 -10.780 8.962 1.00 92.69 99 GLN A O 1
ATOM 799 N N . ASP A 1 100 ? 1.894 -9.965 10.848 1.00 92.25 100 ASP A N 1
ATOM 800 C CA . ASP A 1 100 ? 1.944 -11.223 11.602 1.00 92.25 100 ASP A CA 1
ATOM 801 C C . ASP A 1 100 ? 1.114 -12.314 10.904 1.00 92.25 100 ASP A C 1
ATOM 803 O O . ASP A 1 100 ? 1.530 -13.471 10.794 1.00 92.25 100 ASP A O 1
ATOM 807 N N . LYS A 1 101 ? -0.068 -11.949 10.392 1.00 93.12 101 LYS A N 1
ATOM 808 C CA . LYS A 1 101 ? -1.020 -12.912 9.835 1.00 93.12 101 LYS A CA 1
ATOM 809 C C . LYS A 1 101 ? -0.747 -13.248 8.373 1.00 93.12 101 LYS A C 1
ATOM 811 O O . LYS A 1 101 ? -0.695 -14.429 8.024 1.00 93.12 101 LYS A O 1
ATOM 816 N N . TYR A 1 102 ? -0.555 -12.247 7.514 1.00 92.56 102 TYR A N 1
ATOM 817 C CA . TYR A 1 102 ? -0.463 -12.422 6.055 1.00 92.56 102 TYR A CA 1
ATOM 818 C C . TYR A 1 102 ? 0.937 -12.177 5.486 1.00 92.56 102 TYR A C 1
ATOM 820 O O . TYR A 1 102 ? 1.167 -12.468 4.308 1.00 92.56 102 TYR A O 1
ATOM 828 N N . GLY A 1 103 ? 1.868 -11.678 6.300 1.00 86.31 103 GLY A N 1
ATOM 829 C CA . GLY A 1 103 ? 3.217 -11.345 5.870 1.00 86.31 103 GLY A CA 1
ATOM 830 C C . GLY A 1 103 ? 4.014 -12.526 5.316 1.00 86.31 103 GLY A C 1
ATOM 831 O O . GLY A 1 103 ? 3.684 -13.705 5.489 1.00 86.31 103 GLY A O 1
ATOM 832 N N . GLY A 1 104 ? 5.085 -12.180 4.607 1.00 82.00 104 GLY A N 1
ATOM 833 C CA . GLY A 1 104 ? 6.068 -13.113 4.072 1.00 82.00 104 GLY A CA 1
ATOM 834 C C . GLY A 1 104 ? 7.336 -12.388 3.621 1.00 82.00 104 GLY A C 1
ATOM 835 O O . GLY A 1 104 ? 7.382 -11.162 3.598 1.00 82.00 104 GLY A O 1
ATOM 836 N N . ASN A 1 105 ? 8.353 -13.161 3.234 1.00 77.06 105 ASN A N 1
ATOM 837 C CA . ASN A 1 105 ? 9.700 -12.643 2.944 1.00 77.06 105 ASN A CA 1
ATOM 838 C C . ASN A 1 105 ? 9.814 -11.880 1.610 1.00 77.06 105 ASN A C 1
ATOM 840 O O . ASN A 1 105 ? 10.793 -11.175 1.380 1.00 77.06 105 ASN A O 1
ATOM 844 N N . ASN A 1 106 ? 8.827 -12.022 0.726 1.00 85.81 106 ASN A N 1
ATOM 845 C CA . ASN A 1 106 ? 8.808 -11.393 -0.596 1.00 85.81 106 ASN A CA 1
ATOM 846 C C . ASN A 1 106 ? 7.957 -10.124 -0.578 1.00 85.81 106 ASN A C 1
ATOM 848 O O . ASN A 1 106 ? 7.087 -9.996 0.272 1.00 85.81 106 ASN A O 1
ATOM 852 N N . GLN A 1 107 ? 8.139 -9.223 -1.547 1.00 92.06 107 GLN A N 1
ATOM 853 C CA . GLN A 1 107 ? 7.262 -8.059 -1.718 1.00 92.06 107 GLN A CA 1
ATOM 854 C C . GLN A 1 107 ? 5.789 -8.484 -1.840 1.00 92.06 107 GLN A C 1
ATOM 856 O O . GLN A 1 107 ? 5.465 -9.466 -2.511 1.00 92.06 107 GLN A O 1
ATOM 861 N N . TYR A 1 108 ? 4.901 -7.739 -1.186 1.00 97.19 108 TYR A N 1
ATOM 862 C CA . TYR A 1 108 ? 3.455 -7.914 -1.268 1.00 97.19 108 TYR A CA 1
ATOM 863 C C . TYR A 1 108 ? 2.740 -6.596 -0.962 1.00 97.19 108 TYR A C 1
ATOM 865 O O . TYR A 1 108 ? 3.323 -5.677 -0.376 1.00 97.19 108 TYR A O 1
ATOM 873 N N . ALA A 1 109 ? 1.469 -6.531 -1.346 1.00 97.81 109 ALA A N 1
ATOM 874 C CA . ALA A 1 109 ? 0.550 -5.472 -0.964 1.00 97.81 109 ALA A CA 1
ATOM 875 C C . ALA A 1 109 ? -0.789 -6.075 -0.545 1.00 97.81 109 ALA A C 1
ATOM 877 O O . ALA A 1 109 ? -1.190 -7.120 -1.063 1.00 97.81 109 ALA A O 1
ATOM 878 N N . LEU A 1 110 ? -1.473 -5.404 0.374 1.00 97.81 110 LEU A N 1
ATOM 879 C CA . LEU A 1 110 ? -2.799 -5.747 0.866 1.00 97.81 110 LEU A CA 1
ATOM 880 C C . LEU A 1 110 ? -3.677 -4.497 0.817 1.00 97.81 110 LEU A C 1
ATOM 882 O O . LEU A 1 110 ? -3.236 -3.405 1.164 1.00 97.81 110 LEU A O 1
ATOM 886 N N . GLY A 1 111 ? -4.926 -4.655 0.408 1.00 97.00 111 GLY A N 1
ATOM 887 C CA . GLY A 1 111 ? -5.970 -3.663 0.638 1.00 97.00 111 GLY A CA 1
ATOM 888 C C . GLY A 1 111 ? -6.979 -4.256 1.602 1.00 97.00 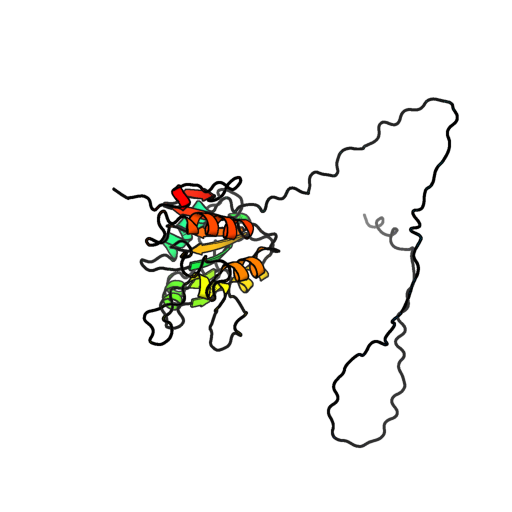111 GLY A C 1
ATOM 889 O O . GLY A 1 111 ? -7.352 -5.417 1.435 1.00 97.00 111 GLY A O 1
ATOM 890 N N . ILE A 1 112 ? -7.415 -3.487 2.593 1.00 96.06 112 ILE A N 1
ATOM 891 C CA . ILE A 1 112 ? -8.481 -3.914 3.496 1.00 96.06 112 ILE A CA 1
ATOM 892 C C . ILE A 1 112 ? -9.528 -2.824 3.685 1.00 96.06 112 ILE A C 1
ATOM 894 O O . ILE A 1 112 ? -9.196 -1.635 3.694 1.00 96.06 112 ILE A O 1
ATOM 898 N N . ASN A 1 113 ? -10.775 -3.254 3.864 1.00 93.19 113 ASN A N 1
ATOM 899 C CA . ASN A 1 113 ? -11.818 -2.419 4.439 1.00 93.19 113 ASN A CA 1
ATOM 900 C C . ASN A 1 113 ? -11.988 -2.788 5.918 1.00 93.19 113 ASN A C 1
ATOM 902 O O . ASN A 1 113 ? -12.317 -3.931 6.247 1.00 93.19 113 ASN A O 1
ATOM 906 N N . VAL A 1 114 ? -11.701 -1.839 6.800 1.00 90.81 114 VAL A N 1
ATOM 907 C CA . VAL A 1 114 ? -11.661 -2.032 8.246 1.00 90.81 114 VAL A CA 1
ATOM 908 C C . VAL A 1 114 ? -12.960 -1.507 8.848 1.00 90.81 114 VAL A C 1
ATOM 910 O O . VAL A 1 114 ? -13.233 -0.314 8.718 1.00 90.81 114 VAL A O 1
ATOM 913 N N . PRO A 1 115 ? -13.734 -2.351 9.558 1.00 89.25 115 PRO A N 1
ATOM 914 C CA . PRO A 1 115 ? -14.946 -1.898 10.224 1.00 89.25 115 PRO A CA 1
ATOM 915 C C . PRO A 1 115 ? -14.677 -0.672 11.097 1.00 89.25 115 PRO A C 1
ATOM 917 O O . PRO A 1 115 ? -13.737 -0.702 11.893 1.00 89.25 115 PRO A O 1
ATOM 920 N N . HIS A 1 116 ? -15.527 0.354 11.000 1.00 87.56 116 HIS A N 1
ATOM 921 C CA . HIS A 1 116 ? -15.348 1.656 11.660 1.00 87.56 116 HIS A CA 1
ATOM 922 C C . HIS A 1 116 ? -14.906 1.558 13.137 1.00 87.56 116 HIS A C 1
ATOM 924 O O . HIS A 1 116 ? -14.014 2.276 13.578 1.00 87.56 116 HIS A O 1
ATOM 930 N N . ARG A 1 117 ? -15.439 0.581 13.888 1.00 86.31 117 ARG A N 1
ATOM 931 C CA . ARG A 1 117 ? -15.081 0.310 15.298 1.00 86.31 117 ARG A CA 1
ATOM 932 C C . ARG A 1 117 ? -13.596 0.014 15.568 1.00 86.31 117 ARG A C 1
ATOM 934 O O . ARG A 1 117 ? -13.188 0.030 16.722 1.00 86.31 117 ARG A O 1
ATOM 941 N N . TYR A 1 118 ? -12.820 -0.349 14.546 1.00 89.88 118 TYR A N 1
ATOM 942 C CA . TYR A 1 118 ? -11.380 -0.602 14.654 1.00 89.88 118 TYR A CA 1
ATOM 943 C C . TYR A 1 118 ? -10.534 0.528 14.048 1.00 89.88 118 TYR A C 1
ATOM 945 O O . TYR A 1 118 ? -9.309 0.443 14.112 1.00 89.88 118 TYR A O 1
ATOM 953 N N . CYS A 1 119 ? -11.165 1.540 13.445 1.00 87.75 119 CYS A N 1
ATOM 954 C CA . CYS A 1 119 ? -10.506 2.677 12.801 1.00 87.75 119 CYS A CA 1
ATOM 955 C C . CYS A 1 119 ? -10.105 3.744 13.813 1.00 87.75 119 CYS A C 1
ATOM 957 O O . CYS A 1 119 ? -8.948 4.171 13.843 1.00 87.75 119 CYS A O 1
ATOM 959 N N . ASP A 1 120 ? -11.066 4.097 14.661 1.00 75.50 120 ASP A N 1
ATOM 960 C CA . ASP A 1 120 ? -10.935 5.085 15.716 1.00 75.50 120 ASP A CA 1
ATOM 961 C C . ASP A 1 120 ? -10.911 4.301 17.030 1.00 75.50 120 ASP A C 1
ATOM 963 O O . ASP A 1 120 ? -11.827 3.514 17.262 1.00 75.50 120 ASP A O 1
ATOM 967 N N . GLN A 1 121 ? -9.901 4.525 17.881 1.00 66.75 121 GLN A N 1
ATOM 968 C CA . GLN A 1 121 ? -9.667 3.912 19.210 1.00 66.75 121 GLN A CA 1
ATOM 969 C C . GLN A 1 121 ? -8.579 2.826 19.277 1.00 66.75 121 GLN A C 1
ATOM 971 O O . GLN A 1 121 ? -8.216 2.172 18.304 1.00 66.75 121 GLN A O 1
ATOM 976 N N . ASP A 1 122 ? -8.124 2.584 20.512 1.00 69.12 122 ASP A N 1
ATOM 977 C CA . ASP A 1 122 ? -7.211 1.518 20.944 1.00 69.12 122 ASP A CA 1
ATOM 978 C C . ASP A 1 122 ? -7.859 0.112 20.876 1.00 69.12 122 ASP A C 1
ATOM 980 O O . ASP A 1 122 ? -7.517 -0.790 21.644 1.00 69.12 122 ASP A O 1
ATOM 984 N N . ALA A 1 123 ? -8.811 -0.099 19.963 1.00 76.56 123 ALA A N 1
ATOM 985 C CA . ALA A 1 123 ? -9.577 -1.331 19.850 1.00 76.56 123 ALA A CA 1
ATOM 986 C C . ALA A 1 123 ? -8.645 -2.531 19.636 1.00 76.56 123 ALA A C 1
ATOM 988 O O . ALA A 1 123 ? -7.758 -2.521 18.774 1.00 76.56 123 ALA A O 1
ATOM 989 N N . THR A 1 124 ? -8.838 -3.580 20.433 1.00 81.94 124 THR A N 1
ATOM 990 C CA . THR A 1 124 ? -8.104 -4.835 20.270 1.00 81.94 124 THR A CA 1
ATOM 991 C C . THR A 1 124 ? -8.619 -5.551 19.029 1.00 81.94 124 THR A C 1
ATOM 993 O O . THR A 1 124 ? -9.818 -5.796 18.901 1.00 81.94 124 THR A O 1
ATOM 996 N N . LEU A 1 125 ? -7.712 -5.893 18.114 1.00 87.75 125 LEU A N 1
ATOM 997 C CA . LEU A 1 125 ? -8.056 -6.682 16.936 1.00 87.75 125 LEU A CA 1
ATOM 998 C C . LEU A 1 125 ? -8.263 -8.135 17.372 1.00 87.75 125 LEU A C 1
ATOM 1000 O O . LEU A 1 125 ? -7.324 -8.795 17.814 1.00 87.75 125 LEU A O 1
ATOM 1004 N N . ASP A 1 126 ? -9.500 -8.609 17.294 1.00 81.19 126 ASP A N 1
ATOM 1005 C CA . ASP A 1 126 ? -9.901 -9.960 17.677 1.00 81.19 126 ASP A CA 1
ATOM 1006 C C . ASP A 1 126 ? -10.072 -10.865 16.443 1.00 81.19 126 ASP A C 1
ATOM 1008 O O . ASP A 1 126 ? -9.834 -10.462 15.298 1.00 81.19 126 ASP A O 1
ATOM 1012 N N . GLN A 1 127 ? -10.518 -12.111 16.647 1.00 75.88 127 GLN A N 1
ATOM 1013 C CA . GLN A 1 127 ? -10.817 -13.021 15.533 1.00 75.88 127 GLN A CA 1
ATOM 1014 C C . GLN A 1 127 ? -11.896 -12.497 14.561 1.00 75.88 127 GLN A C 1
ATOM 1016 O O . GLN A 1 127 ? -12.016 -13.025 13.455 1.00 75.88 127 GLN A O 1
ATOM 1021 N N . ASN A 1 128 ? -12.644 -11.455 14.941 1.00 80.56 128 ASN A N 1
ATOM 1022 C CA . ASN A 1 128 ? -13.711 -10.841 14.152 1.00 80.56 128 ASN A CA 1
ATOM 1023 C C . ASN A 1 128 ? -13.259 -9.566 13.427 1.00 80.56 128 ASN A C 1
ATOM 1025 O O . ASN A 1 128 ? -14.104 -8.800 12.954 1.00 80.56 128 ASN A O 1
ATOM 1029 N N . PHE A 1 129 ? -11.950 -9.312 13.346 1.00 89.38 129 PHE A N 1
ATOM 1030 C CA . PHE A 1 129 ? -11.421 -8.154 12.632 1.00 89.38 129 PHE A CA 1
ATOM 1031 C C . PHE A 1 129 ? -11.705 -8.225 11.121 1.00 89.38 129 PHE A C 1
ATOM 1033 O O . PHE A 1 129 ? -12.230 -7.272 10.549 1.00 89.38 129 PHE A O 1
ATOM 1040 N N . LEU A 1 130 ? -11.424 -9.376 10.496 1.00 91.44 130 LEU A N 1
ATOM 1041 C CA . LEU A 1 130 ? -11.701 -9.668 9.080 1.00 91.44 130 LEU A CA 1
ATOM 1042 C C . LEU A 1 130 ? -12.392 -11.037 8.949 1.00 91.44 130 LEU A C 1
ATOM 1044 O O . LEU A 1 130 ? -11.752 -11.986 8.497 1.00 91.44 130 LEU A O 1
ATOM 1048 N N . PRO A 1 131 ? -13.640 -11.200 9.423 1.00 89.50 131 PRO A N 1
ATOM 1049 C CA . PRO A 1 131 ? -14.306 -12.500 9.504 1.00 89.50 131 PRO A CA 1
ATOM 1050 C C . PRO A 1 131 ? -14.437 -13.208 8.151 1.00 89.50 131 PRO A C 1
ATOM 1052 O O . PRO A 1 131 ? -14.244 -14.421 8.101 1.00 89.50 131 PRO A O 1
ATOM 1055 N N . ASP A 1 132 ? -14.697 -12.472 7.066 1.00 90.56 132 ASP A N 1
ATOM 1056 C CA . ASP A 1 132 ? -14.898 -13.060 5.731 1.00 90.56 132 ASP A CA 1
ATOM 1057 C C . ASP A 1 132 ? -13.581 -13.475 5.054 1.00 90.56 132 ASP A C 1
ATOM 1059 O O . ASP A 1 132 ? -13.574 -14.255 4.102 1.00 90.56 132 ASP A O 1
ATOM 1063 N N . ASP A 1 133 ? -12.456 -12.974 5.568 1.00 93.31 133 ASP A N 1
ATOM 1064 C CA . ASP A 1 133 ? -11.110 -13.192 5.039 1.00 93.31 133 ASP A CA 1
ATOM 1065 C C . ASP A 1 133 ? -10.132 -13.633 6.140 1.00 93.31 133 ASP A C 1
ATOM 1067 O O . ASP A 1 133 ? -8.948 -13.298 6.117 1.00 93.31 133 ASP A O 1
ATOM 1071 N N . ASN A 1 134 ? -10.621 -14.378 7.138 1.00 90.69 134 ASN A N 1
ATOM 1072 C CA . ASN A 1 134 ? -9.836 -14.752 8.317 1.00 90.69 134 ASN A CA 1
ATOM 1073 C C . ASN A 1 134 ? -8.875 -15.936 8.092 1.00 90.69 134 ASN A C 1
ATOM 1075 O O . ASN A 1 134 ? -7.980 -16.136 8.924 1.00 90.69 134 ASN A O 1
ATOM 1079 N N . ASP A 1 135 ? -9.027 -16.688 6.999 1.00 94.19 135 ASP A N 1
ATOM 1080 C CA . ASP A 1 135 ? -8.163 -17.808 6.622 1.00 94.19 135 ASP A CA 1
ATOM 1081 C C . ASP A 1 135 ? -6.873 -17.298 5.965 1.00 94.19 135 ASP A C 1
ATOM 1083 O O . ASP A 1 135 ? -6.784 -17.060 4.757 1.00 94.19 135 ASP A O 1
ATOM 1087 N N . ALA A 1 136 ? -5.842 -17.134 6.791 1.00 93.69 136 ALA A N 1
ATOM 1088 C CA . ALA A 1 136 ? -4.547 -16.636 6.349 1.00 93.69 136 ALA A CA 1
ATOM 1089 C C . ALA A 1 136 ? -3.851 -17.549 5.339 1.00 93.69 136 ALA A C 1
ATOM 1091 O O . ALA A 1 136 ? -3.121 -17.044 4.482 1.00 93.69 136 ALA A O 1
ATOM 1092 N N . GLN A 1 137 ? -4.056 -18.865 5.429 1.00 95.69 137 GLN A N 1
ATOM 1093 C CA . GLN A 1 137 ? -3.390 -19.806 4.538 1.00 95.69 137 GLN A CA 1
ATOM 1094 C C . GLN A 1 137 ? -3.978 -19.689 3.135 1.00 95.69 137 GLN A C 1
ATOM 1096 O O . GLN A 1 137 ? -3.230 -19.486 2.182 1.00 95.69 137 GLN A O 1
ATOM 1101 N N . LYS A 1 138 ? -5.309 -19.648 3.024 1.00 96.00 138 LYS A N 1
ATOM 1102 C CA . LYS A 1 138 ? -6.004 -19.401 1.753 1.00 96.00 138 LYS A CA 1
ATOM 1103 C C . LYS A 1 138 ? -5.555 -18.099 1.082 1.00 96.00 138 LYS A C 1
ATOM 1105 O O . LYS A 1 138 ? -5.323 -18.075 -0.128 1.00 96.00 138 LYS A O 1
ATOM 1110 N N . VAL A 1 139 ? -5.406 -17.019 1.854 1.00 95.69 139 VAL A N 1
ATOM 1111 C CA . VAL A 1 139 ? -4.915 -15.726 1.343 1.00 95.69 139 VAL A CA 1
ATOM 1112 C C . VAL A 1 139 ? -3.482 -15.854 0.814 1.00 95.69 139 VAL A C 1
ATOM 1114 O O . VAL A 1 139 ? -3.181 -15.400 -0.294 1.00 95.69 139 VAL A O 1
ATOM 1117 N N . LYS A 1 140 ? -2.590 -16.495 1.580 1.00 96.00 140 LYS A N 1
ATOM 1118 C CA . LYS A 1 140 ? -1.183 -16.703 1.198 1.00 96.00 140 LYS A CA 1
ATOM 1119 C C . LYS A 1 140 ? -1.042 -17.592 -0.034 1.00 96.00 140 LYS A C 1
ATOM 1121 O O . LYS A 1 140 ? -0.250 -17.248 -0.912 1.00 96.00 140 LYS A O 1
ATOM 1126 N N . ASP A 1 141 ? -1.814 -18.669 -0.114 1.00 95.69 141 ASP A N 1
ATOM 1127 C CA . ASP A 1 141 ? -1.790 -19.618 -1.227 1.00 95.69 141 ASP A CA 1
ATOM 1128 C C . ASP A 1 141 ? -2.257 -18.952 -2.521 1.00 95.69 141 ASP A C 1
ATOM 1130 O O . ASP A 1 141 ? -1.559 -19.017 -3.529 1.00 95.69 141 ASP A O 1
ATOM 1134 N N . ALA A 1 142 ? -3.354 -18.191 -2.485 1.00 95.00 142 ALA A N 1
ATOM 1135 C CA . ALA A 1 142 ? -3.828 -17.440 -3.650 1.00 95.00 142 ALA A CA 1
ATOM 1136 C C . ALA A 1 142 ? -2.818 -16.380 -4.133 1.00 95.00 142 ALA A C 1
ATOM 1138 O O . ALA A 1 142 ? -2.602 -16.202 -5.332 1.00 95.00 142 ALA A O 1
ATOM 1139 N N . MET A 1 143 ? -2.144 -15.687 -3.209 1.00 95.12 143 MET A N 1
ATOM 1140 C CA . MET A 1 143 ? -1.059 -14.763 -3.567 1.00 95.12 143 MET A CA 1
ATOM 1141 C C . MET A 1 143 ? 0.202 -15.483 -4.074 1.00 95.12 143 MET A C 1
ATOM 1143 O O . MET A 1 143 ? 1.039 -14.860 -4.732 1.00 95.12 143 MET A O 1
ATOM 1147 N N . ALA A 1 144 ? 0.378 -16.764 -3.751 1.00 93.69 144 ALA A N 1
ATOM 1148 C CA . ALA A 1 144 ? 1.474 -17.596 -4.237 1.00 93.69 144 ALA A CA 1
ATOM 1149 C C . ALA A 1 144 ? 1.158 -18.287 -5.573 1.00 93.69 144 ALA A C 1
ATOM 1151 O O . ALA A 1 144 ? 2.100 -18.665 -6.270 1.00 93.69 144 ALA A O 1
ATOM 1152 N N . ASP A 1 145 ? -0.115 -18.384 -5.952 1.00 92.56 145 ASP A N 1
ATOM 1153 C CA . ASP A 1 145 ? -0.589 -18.986 -7.200 1.00 92.56 145 ASP A CA 1
ATOM 1154 C C . ASP A 1 145 ? -0.136 -18.202 -8.453 1.00 92.56 145 ASP A C 1
ATOM 1156 O O . ASP A 1 145 ? 0.517 -17.154 -8.363 1.00 92.56 145 ASP A O 1
ATOM 1160 N N . ASP A 1 146 ? -0.457 -18.698 -9.643 1.00 89.69 146 ASP A N 1
ATOM 1161 C CA . ASP A 1 146 ? -0.069 -18.118 -10.934 1.00 89.69 146 ASP A CA 1
ATOM 1162 C C . ASP A 1 146 ? -0.587 -16.690 -11.123 1.00 89.69 146 ASP A C 1
ATOM 1164 O O . ASP A 1 146 ? 0.097 -15.829 -11.696 1.00 89.69 146 ASP A O 1
ATOM 1168 N N . ASP A 1 147 ? -1.787 -16.406 -10.613 1.00 89.19 147 ASP A N 1
ATOM 1169 C CA . ASP A 1 147 ? -2.374 -15.078 -10.721 1.00 89.19 147 ASP A CA 1
ATOM 1170 C C . ASP A 1 147 ? -1.792 -14.058 -9.744 1.00 89.19 147 ASP A C 1
ATOM 1172 O O . ASP A 1 147 ? -1.901 -12.858 -10.016 1.00 89.19 147 ASP A O 1
ATOM 1176 N N . LYS A 1 148 ? -1.099 -14.522 -8.694 1.00 94.56 148 LYS A N 1
ATOM 1177 C CA . LYS A 1 148 ? -0.448 -13.712 -7.650 1.00 94.56 148 LYS A CA 1
ATOM 1178 C C . LYS A 1 148 ? -1.387 -12.731 -6.948 1.00 94.56 148 LYS A C 1
ATOM 1180 O O . LYS A 1 148 ? -0.937 -11.692 -6.465 1.00 94.56 148 LYS A O 1
ATOM 1185 N N . ILE A 1 149 ? -2.683 -13.032 -6.913 1.00 94.44 149 ILE A N 1
ATOM 1186 C CA . ILE A 1 149 ? -3.737 -12.149 -6.413 1.00 94.44 149 ILE A CA 1
ATOM 1187 C C . ILE A 1 149 ? -4.712 -12.962 -5.560 1.00 94.44 149 ILE A C 1
ATOM 1189 O O . ILE A 1 149 ? -5.236 -13.979 -6.001 1.00 94.44 149 ILE A O 1
ATOM 1193 N N . TYR A 1 150 ? -5.024 -12.448 -4.375 1.00 95.06 150 TYR A N 1
ATOM 1194 C CA . TYR A 1 150 ? -6.185 -12.836 -3.585 1.00 95.06 150 TYR A CA 1
ATOM 1195 C C . TYR A 1 150 ? -7.283 -11.772 -3.707 1.00 95.06 150 TYR A C 1
ATOM 1197 O O . TYR A 1 150 ? -7.008 -10.572 -3.617 1.00 95.06 150 TYR A O 1
ATOM 1205 N N . LYS A 1 151 ? -8.534 -12.214 -3.875 1.00 93.94 151 LYS A N 1
ATOM 1206 C CA . LYS A 1 151 ? -9.722 -11.353 -3.907 1.00 93.94 151 LYS A CA 1
ATOM 1207 C C . LYS A 1 151 ? -10.757 -11.856 -2.902 1.00 93.94 151 LYS A C 1
ATOM 1209 O O . LYS A 1 151 ? -11.470 -12.817 -3.187 1.00 93.94 151 LYS A O 1
ATOM 1214 N N . GLY A 1 152 ? -10.823 -11.183 -1.765 1.00 93.25 152 GLY A N 1
ATOM 1215 C CA . GLY A 1 152 ? -11.804 -11.394 -0.710 1.00 93.25 152 GLY A CA 1
ATOM 1216 C C . GLY A 1 152 ? -12.910 -10.346 -0.691 1.00 93.25 152 GLY A C 1
ATOM 1217 O O . GLY A 1 152 ? -13.082 -9.579 -1.645 1.00 93.25 152 GLY A O 1
ATOM 1218 N N . VAL A 1 153 ? -13.658 -10.332 0.411 1.00 91.31 153 VAL A N 1
ATOM 1219 C CA . VAL A 1 153 ? -14.757 -9.382 0.667 1.00 91.31 153 VAL A CA 1
ATOM 1220 C C . VAL A 1 153 ? -14.236 -8.136 1.381 1.00 91.31 153 VAL A C 1
ATOM 1222 O O . VAL A 1 153 ? -14.560 -7.016 0.997 1.00 91.31 153 VAL A O 1
ATOM 1225 N N . GLN A 1 154 ? -13.410 -8.337 2.401 1.00 93.38 154 GLN A N 1
ATOM 1226 C CA . GLN A 1 154 ? -12.816 -7.315 3.258 1.00 93.38 154 GLN A CA 1
ATOM 1227 C C . GLN A 1 154 ? -11.310 -7.168 3.026 1.00 93.38 154 GLN A C 1
ATOM 1229 O O . GLN A 1 154 ? -10.737 -6.165 3.442 1.00 93.38 154 GLN A O 1
ATOM 1234 N N . LEU A 1 155 ? -10.671 -8.141 2.369 1.00 95.62 155 LEU A N 1
ATOM 1235 C CA . LEU A 1 155 ? -9.243 -8.154 2.072 1.00 95.62 155 LEU A CA 1
ATOM 1236 C C . LEU A 1 155 ? -8.977 -8.505 0.607 1.00 95.62 155 LEU A C 1
ATOM 1238 O O . LEU A 1 155 ? -9.472 -9.490 0.066 1.00 95.62 155 LEU A O 1
ATOM 1242 N N . ILE A 1 156 ? -8.106 -7.732 -0.029 1.00 96.50 156 ILE A N 1
ATOM 1243 C CA . ILE A 1 156 ? -7.461 -8.077 -1.297 1.00 96.50 156 ILE A CA 1
ATOM 1244 C C . ILE A 1 156 ? -5.954 -8.139 -1.068 1.00 96.50 156 ILE A C 1
ATOM 1246 O O . ILE A 1 156 ? -5.420 -7.419 -0.226 1.00 96.50 156 ILE A O 1
ATOM 1250 N N . GLY A 1 157 ? -5.252 -8.975 -1.821 1.00 96.50 157 GLY A N 1
ATOM 1251 C CA . GLY A 1 157 ? -3.809 -9.123 -1.669 1.00 96.50 157 GLY A CA 1
ATOM 1252 C C . GLY A 1 157 ? -3.124 -9.436 -2.982 1.00 96.50 157 GLY A C 1
ATOM 1253 O O . GLY A 1 157 ? -3.726 -10.044 -3.863 1.00 96.50 157 GLY A O 1
ATOM 1254 N N . ALA A 1 158 ? -1.876 -9.011 -3.137 1.00 96.44 158 ALA A N 1
ATOM 1255 C CA . ALA A 1 158 ? -1.080 -9.357 -4.304 1.00 96.44 158 ALA A CA 1
ATOM 1256 C C . ALA A 1 158 ? 0.405 -9.504 -3.983 1.00 96.44 158 ALA A C 1
ATOM 1258 O O . ALA A 1 158 ? 0.942 -8.840 -3.094 1.00 96.44 158 ALA A O 1
ATOM 1259 N N . ARG A 1 159 ? 1.082 -10.323 -4.787 1.00 95.88 159 ARG A N 1
ATOM 1260 C CA . ARG A 1 159 ? 2.547 -10.419 -4.871 1.00 95.88 159 ARG A CA 1
ATOM 1261 C C . ARG A 1 159 ? 3.017 -10.064 -6.283 1.00 95.88 159 ARG A C 1
ATOM 1263 O O . ARG A 1 159 ? 2.210 -10.114 -7.211 1.00 95.88 159 ARG A O 1
ATOM 1270 N N . PRO A 1 160 ? 4.298 -9.705 -6.481 1.00 95.06 160 PRO A N 1
ATOM 1271 C CA . PRO A 1 160 ? 4.826 -9.445 -7.809 1.00 95.06 160 PRO A CA 1
ATOM 1272 C C . PRO A 1 160 ? 4.534 -10.586 -8.792 1.00 95.06 160 PRO A C 1
ATOM 1274 O O . PRO A 1 160 ? 4.741 -11.759 -8.472 1.00 95.06 160 PRO A O 1
ATOM 1277 N N . LYS A 1 161 ? 4.069 -10.234 -9.995 1.00 92.88 161 LYS A N 1
ATOM 1278 C CA . LYS A 1 161 ? 3.719 -11.186 -11.061 1.00 92.88 161 LYS A CA 1
ATOM 1279 C C . LYS A 1 161 ? 4.640 -11.030 -12.270 1.00 92.88 161 LYS A C 1
ATOM 1281 O O . LYS A 1 161 ? 4.664 -9.935 -12.833 1.00 92.88 161 LYS A O 1
ATOM 1286 N N . PRO A 1 162 ? 5.322 -12.093 -12.731 1.00 92.12 162 PRO A N 1
ATOM 1287 C CA . PRO A 1 162 ? 6.141 -12.043 -13.940 1.00 92.12 162 PRO A CA 1
ATOM 1288 C C . PRO A 1 162 ? 5.391 -11.542 -15.174 1.00 92.12 162 PRO A C 1
ATOM 1290 O O . PRO A 1 162 ? 4.234 -11.897 -15.424 1.00 92.12 162 PRO A O 1
ATOM 1293 N N . ILE A 1 163 ? 6.062 -10.713 -15.974 1.00 88.56 163 ILE A N 1
ATOM 1294 C CA . ILE A 1 163 ? 5.521 -10.190 -17.231 1.00 88.56 163 ILE A CA 1
ATOM 1295 C C . ILE A 1 163 ? 5.925 -11.129 -18.370 1.00 88.56 163 ILE A C 1
ATOM 1297 O O . ILE A 1 163 ? 6.952 -10.952 -19.028 1.00 88.56 163 ILE A O 1
ATOM 1301 N N . GLY A 1 164 ? 5.100 -12.146 -18.622 1.00 86.19 164 GLY A N 1
ATOM 1302 C CA . GLY A 1 164 ? 5.386 -13.151 -19.647 1.00 86.19 164 GLY A CA 1
ATOM 1303 C C . GLY A 1 164 ? 6.703 -13.873 -19.352 1.00 86.19 164 GLY A C 1
ATOM 1304 O O . GLY A 1 164 ? 6.863 -14.435 -18.277 1.00 86.19 164 GLY A O 1
ATOM 1305 N N . LYS A 1 165 ? 7.646 -13.841 -20.301 1.00 86.94 165 LYS A N 1
ATOM 1306 C CA . LYS A 1 165 ? 9.002 -14.405 -20.141 1.00 86.94 165 LYS A CA 1
ATOM 1307 C C . LYS A 1 165 ? 10.057 -13.354 -19.750 1.00 86.94 165 LYS A C 1
ATOM 1309 O O . LYS A 1 165 ? 11.250 -13.618 -19.852 1.00 86.94 165 LYS A O 1
ATOM 1314 N N . SER A 1 166 ? 9.634 -12.141 -19.393 1.00 88.06 166 SER A N 1
ATOM 1315 C CA . SER A 1 166 ? 10.538 -11.066 -18.975 1.00 88.06 166 SER A CA 1
ATOM 1316 C C . SER A 1 166 ? 11.088 -11.319 -17.570 1.00 88.06 166 SER A C 1
ATOM 1318 O O . SER A 1 166 ? 10.436 -11.959 -16.753 1.00 88.06 166 SER A O 1
ATOM 1320 N N . GLN A 1 167 ? 12.251 -10.733 -17.275 1.00 86.38 167 GLN A N 1
ATOM 1321 C CA . GLN A 1 167 ? 12.790 -10.625 -15.912 1.00 86.38 167 GLN A CA 1
ATOM 1322 C C . GLN A 1 167 ? 12.064 -9.556 -15.071 1.00 86.38 167 GLN A C 1
ATOM 1324 O O . GLN A 1 167 ? 12.330 -9.410 -13.883 1.00 86.38 167 GLN A O 1
ATOM 1329 N N . ASN A 1 168 ? 11.159 -8.784 -15.683 1.00 89.38 168 ASN A N 1
ATOM 1330 C CA . ASN A 1 168 ? 10.373 -7.765 -14.998 1.00 89.38 168 ASN A CA 1
ATOM 1331 C C . ASN A 1 168 ? 9.070 -8.342 -14.441 1.00 89.38 168 ASN A C 1
ATOM 1333 O O . ASN A 1 168 ? 8.431 -9.197 -15.062 1.00 89.38 168 ASN A O 1
ATOM 1337 N N . ASN A 1 169 ? 8.624 -7.775 -13.321 1.00 92.94 169 ASN A N 1
ATOM 1338 C CA . ASN A 1 169 ? 7.371 -8.129 -12.670 1.00 92.94 169 ASN A CA 1
ATOM 1339 C C . ASN A 1 169 ? 6.403 -6.941 -12.672 1.00 92.94 169 ASN A C 1
ATOM 1341 O O . ASN A 1 169 ? 6.809 -5.793 -12.502 1.00 92.94 169 ASN A O 1
ATOM 1345 N N . TYR A 1 170 ? 5.104 -7.211 -12.789 1.00 93.38 170 TYR A N 1
ATOM 1346 C CA . TYR A 1 170 ? 4.096 -6.293 -12.274 1.00 93.38 170 TYR A CA 1
ATOM 1347 C C . TYR A 1 170 ? 4.223 -6.256 -10.756 1.00 93.38 170 TYR A C 1
ATOM 1349 O O . TYR A 1 170 ? 4.154 -7.303 -10.114 1.00 93.38 170 TYR A O 1
ATOM 1357 N N . HIS A 1 171 ? 4.409 -5.067 -10.190 1.00 95.44 171 HIS A N 1
ATOM 1358 C CA . HIS A 1 171 ? 4.479 -4.893 -8.743 1.00 95.44 171 HIS A CA 1
ATOM 1359 C C . HIS A 1 171 ? 3.103 -5.095 -8.107 1.00 95.44 171 HIS A C 1
ATOM 1361 O O . HIS A 1 171 ? 2.067 -4.865 -8.738 1.00 95.44 171 HIS A O 1
ATOM 1367 N N . SER A 1 172 ? 3.097 -5.514 -6.846 1.00 95.94 172 SER A N 1
ATOM 1368 C CA . SER A 1 172 ? 1.881 -5.798 -6.080 1.00 95.94 172 SER A CA 1
ATOM 1369 C C . SER A 1 172 ? 0.904 -4.617 -6.054 1.00 95.94 172 SER A C 1
ATOM 1371 O O . SER A 1 172 ? -0.300 -4.796 -6.228 1.00 95.94 172 SER A O 1
ATOM 1373 N N . GLU A 1 173 ? 1.423 -3.396 -5.946 1.00 96.25 173 GLU A N 1
ATOM 1374 C CA . GLU A 1 173 ? 0.648 -2.158 -5.928 1.00 96.25 173 GLU A CA 1
ATOM 1375 C C . GLU A 1 173 ? -0.102 -1.957 -7.246 1.00 96.25 173 GLU A C 1
ATOM 1377 O O . GLU A 1 173 ? -1.296 -1.659 -7.269 1.00 96.25 173 GLU A O 1
ATOM 1382 N N . TYR A 1 174 ? 0.599 -2.188 -8.358 1.00 94.06 174 TYR A N 1
ATOM 1383 C CA . TYR A 1 174 ? 0.049 -2.070 -9.702 1.00 94.06 174 TYR A CA 1
ATOM 1384 C C . TYR A 1 174 ? -1.046 -3.114 -9.961 1.00 94.06 174 TYR A C 1
ATOM 1386 O O . TYR A 1 174 ? -2.051 -2.810 -10.606 1.00 94.06 174 TYR A O 1
ATOM 1394 N N . LEU A 1 175 ? -0.891 -4.334 -9.439 1.00 93.81 175 LEU A N 1
ATOM 1395 C CA . LEU A 1 175 ? -1.891 -5.397 -9.582 1.00 93.81 175 LEU A CA 1
ATOM 1396 C C . LEU A 1 175 ? -3.205 -5.065 -8.857 1.00 93.81 175 LEU A C 1
ATOM 1398 O O . LEU A 1 175 ? -4.277 -5.299 -9.414 1.00 93.81 175 LEU A O 1
ATOM 1402 N N . LEU A 1 176 ? -3.140 -4.476 -7.658 1.00 94.69 176 LEU A N 1
ATOM 1403 C CA . LEU A 1 176 ? -4.337 -4.137 -6.875 1.00 94.69 176 LEU A CA 1
ATOM 1404 C C . LEU A 1 176 ? -5.027 -2.848 -7.341 1.00 94.69 176 LEU A C 1
ATOM 1406 O O . LEU A 1 176 ? -6.259 -2.770 -7.331 1.00 94.69 176 LEU A O 1
ATOM 1410 N N . LEU A 1 177 ? -4.249 -1.846 -7.763 1.00 93.38 177 LEU A N 1
ATOM 1411 C CA . LEU A 1 177 ? -4.760 -0.513 -8.102 1.00 93.38 177 LEU A CA 1
ATOM 1412 C C . LEU A 1 177 ? -5.077 -0.320 -9.587 1.00 93.38 177 LEU A C 1
ATOM 1414 O O . LEU A 1 177 ? -5.802 0.610 -9.922 1.00 93.38 177 LEU A O 1
ATOM 1418 N N . ILE A 1 178 ? -4.517 -1.133 -10.487 1.00 88.06 178 ILE A N 1
ATOM 1419 C CA . ILE A 1 178 ? -4.658 -0.929 -11.941 1.00 88.06 178 ILE A CA 1
ATOM 1420 C C . ILE A 1 178 ? -5.012 -2.230 -12.648 1.00 88.06 178 ILE A C 1
ATOM 1422 O O . ILE A 1 178 ? -6.016 -2.318 -13.354 1.00 88.06 178 ILE A O 1
ATOM 1426 N N . LYS A 1 179 ? -4.157 -3.241 -12.503 1.00 74.69 179 LYS A N 1
ATOM 1427 C CA . LYS A 1 179 ? -4.162 -4.432 -13.348 1.00 74.69 179 LYS A CA 1
ATOM 1428 C C . LYS A 1 179 ? -4.579 -5.659 -12.549 1.00 74.69 179 LYS A C 1
ATOM 1430 O O . LYS A 1 179 ? -3.796 -6.585 -12.344 1.00 74.69 179 LYS A O 1
ATOM 1435 N N . SER A 1 180 ? -5.858 -5.694 -12.205 1.00 59.06 180 SER A N 1
ATOM 1436 C CA . SER A 1 180 ? -6.552 -6.850 -11.641 1.00 59.06 180 SER A CA 1
ATOM 1437 C C . SER A 1 180 ? -6.784 -7.929 -12.707 1.00 59.06 180 SER A C 1
ATOM 1439 O O . SER A 1 180 ? -7.909 -8.323 -12.991 1.00 59.06 180 SER A O 1
ATOM 1441 N N . MET A 1 181 ? -5.744 -8.379 -13.411 1.00 49.91 181 MET A N 1
ATOM 1442 C CA . MET A 1 181 ? -5.928 -9.318 -14.523 1.00 49.91 181 MET A CA 1
ATOM 1443 C C . MET A 1 181 ? -6.280 -10.732 -14.040 1.00 49.91 181 MET A C 1
ATOM 1445 O O . MET A 1 181 ? -5.485 -11.656 -14.176 1.00 49.91 181 MET A O 1
ATOM 1449 N N . SER A 1 182 ? -7.523 -10.912 -13.600 1.00 45.75 182 SER A N 1
ATOM 1450 C CA . SER A 1 182 ? -8.331 -12.021 -14.081 1.00 45.75 182 SER A CA 1
ATOM 1451 C C . SER A 1 182 ? -8.514 -11.831 -15.588 1.00 45.75 182 SER A C 1
ATOM 1453 O O . SER A 1 182 ? -8.801 -10.724 -16.050 1.00 45.75 182 SER A O 1
ATOM 1455 N N . ARG A 1 183 ? -8.406 -12.905 -16.378 1.00 42.94 183 ARG A N 1
ATOM 1456 C CA . ARG A 1 183 ? -8.650 -12.892 -17.840 1.00 42.94 183 ARG A CA 1
ATOM 1457 C C . ARG A 1 183 ? -10.060 -12.394 -18.229 1.00 42.94 183 ARG A C 1
ATOM 1459 O O . ARG A 1 183 ? -10.344 -12.272 -19.416 1.00 42.94 183 ARG A O 1
ATOM 1466 N N . ARG A 1 184 ? -10.931 -12.122 -17.246 1.00 44.12 184 ARG A N 1
ATOM 1467 C CA . ARG A 1 184 ? -12.309 -11.627 -17.379 1.00 44.12 184 ARG A CA 1
ATOM 1468 C C . ARG A 1 184 ? -12.500 -10.137 -17.050 1.00 44.12 184 ARG A C 1
ATOM 1470 O O . ARG A 1 184 ? -13.590 -9.631 -17.292 1.00 44.12 184 ARG A O 1
ATOM 1477 N N . LEU A 1 185 ? -11.500 -9.428 -16.517 1.00 46.69 185 LEU A N 1
ATOM 1478 C CA . LEU A 1 185 ? -11.652 -8.024 -16.107 1.00 46.69 185 LEU A CA 1
ATOM 1479 C C . LEU A 1 185 ? -11.015 -7.071 -17.130 1.00 46.69 185 LEU A C 1
ATOM 1481 O O . LEU A 1 185 ? -9.867 -7.239 -17.548 1.00 46.69 185 LEU A O 1
ATOM 1485 N N . ARG A 1 186 ? -11.786 -6.066 -17.574 1.00 50.94 186 ARG A N 1
ATOM 1486 C CA . ARG A 1 186 ? -11.292 -4.979 -18.439 1.00 50.94 186 ARG A CA 1
ATOM 1487 C C . ARG A 1 186 ? -10.208 -4.211 -17.671 1.00 50.94 186 ARG A C 1
ATOM 1489 O O . ARG A 1 186 ? -10.261 -4.133 -16.452 1.00 50.94 186 ARG A O 1
ATOM 1496 N N . ARG A 1 187 ? -9.248 -3.615 -18.391 1.00 51.06 187 ARG A N 1
ATOM 1497 C CA . ARG A 1 187 ? -8.029 -2.918 -17.902 1.00 51.06 187 ARG A CA 1
ATOM 1498 C C . ARG A 1 187 ? -8.263 -1.753 -16.898 1.00 51.06 187 ARG A C 1
ATOM 1500 O O . ARG A 1 187 ? -7.328 -1.020 -16.615 1.00 51.06 187 ARG A O 1
ATOM 1507 N N . PHE A 1 188 ? -9.484 -1.569 -16.398 1.00 55.53 188 PHE A N 1
ATOM 1508 C CA . PHE A 1 188 ? -9.940 -0.461 -15.557 1.00 55.53 188 PHE A CA 1
ATOM 1509 C C . PHE A 1 188 ? -10.920 -0.900 -14.451 1.00 55.53 188 PHE A C 1
ATOM 1511 O O . PHE A 1 188 ? -11.758 -0.106 -14.042 1.00 55.53 188 PHE A O 1
ATOM 1518 N N . ASP A 1 189 ? -10.846 -2.146 -13.973 1.00 67.75 189 ASP A N 1
ATOM 1519 C CA . ASP A 1 189 ? -11.622 -2.589 -12.802 1.00 67.75 189 ASP A CA 1
ATOM 1520 C C . ASP A 1 189 ? -10.695 -2.885 -11.609 1.00 67.75 189 ASP A C 1
ATOM 1522 O O . ASP A 1 189 ? -10.368 -4.045 -11.341 1.00 67.75 189 ASP A O 1
ATOM 1526 N N . PRO A 1 190 ? -10.147 -1.850 -10.950 1.00 83.25 190 PRO A N 1
ATOM 1527 C CA . PRO A 1 190 ? -9.169 -2.044 -9.887 1.00 83.25 190 PRO A CA 1
ATOM 1528 C C . PRO A 1 190 ? -9.804 -2.751 -8.690 1.00 83.25 190 PRO A C 1
ATOM 1530 O O . PRO A 1 190 ? -10.858 -2.341 -8.210 1.00 83.25 190 PRO A O 1
ATOM 1533 N N . LEU A 1 191 ? -9.139 -3.784 -8.160 1.00 88.88 191 LEU A N 1
ATOM 1534 C CA . LEU A 1 191 ? -9.671 -4.553 -7.025 1.00 88.88 191 LEU A CA 1
ATOM 1535 C C . LEU A 1 191 ? -9.911 -3.671 -5.809 1.00 88.88 191 LEU A C 1
ATOM 1537 O O . LEU A 1 191 ? -10.866 -3.882 -5.077 1.00 88.88 191 LEU A O 1
ATOM 1541 N N . MET A 1 192 ? -9.094 -2.637 -5.626 1.00 91.81 192 MET A N 1
ATOM 1542 C CA . MET A 1 192 ? -9.279 -1.702 -4.523 1.00 91.81 192 MET A CA 1
ATOM 1543 C C . MET A 1 192 ? -10.645 -1.001 -4.545 1.00 91.81 192 MET A C 1
ATOM 1545 O O . MET A 1 192 ? -11.179 -0.665 -3.491 1.00 91.81 192 MET A O 1
ATOM 1549 N N . LYS A 1 193 ? -11.259 -0.838 -5.725 1.00 89.31 193 LYS A N 1
ATOM 1550 C CA . LYS A 1 193 ? -12.604 -0.268 -5.846 1.00 89.31 193 LYS A CA 1
ATOM 1551 C C . LYS A 1 193 ? -13.659 -1.137 -5.166 1.00 89.31 193 LYS A C 1
ATOM 1553 O O . LYS A 1 193 ? -14.580 -0.589 -4.577 1.00 89.31 193 LYS A O 1
ATOM 1558 N N . THR A 1 194 ? -13.511 -2.466 -5.172 1.00 86.38 194 THR A N 1
ATOM 1559 C CA . THR A 1 194 ? -14.496 -3.348 -4.521 1.00 86.38 194 THR A CA 1
ATOM 1560 C C . THR A 1 194 ? -14.516 -3.164 -3.008 1.00 86.38 194 THR A C 1
ATOM 1562 O O . THR A 1 194 ? -15.567 -3.317 -2.397 1.00 86.38 194 THR A O 1
ATOM 1565 N N . LEU A 1 195 ? -13.374 -2.810 -2.411 1.00 88.50 195 LEU A N 1
ATOM 1566 C CA . LEU A 1 195 ? -13.297 -2.477 -0.990 1.00 88.50 195 LEU A CA 1
ATOM 1567 C C . LEU A 1 195 ? -13.913 -1.103 -0.717 1.00 88.50 195 LEU A C 1
ATOM 1569 O O . LEU A 1 195 ? -14.776 -0.989 0.149 1.00 88.50 195 LEU A O 1
ATOM 1573 N N . LEU A 1 196 ? -13.542 -0.096 -1.509 1.00 86.12 196 LEU A N 1
ATOM 1574 C CA . LEU A 1 196 ? -14.016 1.283 -1.353 1.00 86.12 196 LEU A CA 1
ATOM 1575 C C . LEU A 1 196 ? -15.530 1.446 -1.554 1.00 86.12 196 LEU A C 1
ATOM 1577 O O . LEU A 1 196 ? -16.143 2.276 -0.889 1.00 86.12 196 LEU A O 1
ATOM 1581 N N . ASP A 1 197 ? -16.130 0.662 -2.451 1.00 83.44 197 ASP A N 1
ATOM 1582 C CA . ASP A 1 197 ? -17.570 0.712 -2.732 1.00 83.44 197 ASP A CA 1
ATOM 1583 C C . ASP A 1 197 ? -18.416 -0.030 -1.681 1.00 83.44 197 ASP A C 1
ATOM 1585 O O . ASP A 1 197 ? -19.637 0.119 -1.664 1.00 83.44 197 ASP A O 1
ATOM 1589 N N . SER A 1 198 ? -17.805 -0.875 -0.841 1.00 77.88 198 SER A N 1
ATOM 1590 C CA . SER A 1 198 ? -18.557 -1.797 0.020 1.00 77.88 198 SER A CA 1
ATOM 1591 C C . SER A 1 198 ? -19.243 -1.099 1.199 1.00 77.88 198 SER A C 1
ATOM 1593 O O . SER A 1 198 ? -20.416 -1.370 1.459 1.00 77.88 198 SER A O 1
ATOM 1595 N N . LYS A 1 199 ? -18.535 -0.205 1.906 1.00 77.31 199 LYS A N 1
ATOM 1596 C CA . LYS A 1 199 ? -19.031 0.558 3.066 1.00 77.31 199 LYS A CA 1
ATOM 1597 C C . LYS A 1 199 ? -18.275 1.879 3.192 1.00 77.31 199 LYS A C 1
ATOM 1599 O O . LYS A 1 199 ? -17.058 1.870 3.323 1.00 77.31 199 LYS A O 1
ATOM 1604 N N . THR A 1 200 ? -18.992 3.001 3.158 1.00 72.12 200 THR A N 1
ATOM 1605 C CA . THR A 1 200 ? -18.398 4.350 3.088 1.00 72.12 200 THR A CA 1
ATOM 1606 C C . THR A 1 200 ? -17.902 4.906 4.422 1.00 72.12 200 THR A C 1
ATOM 1608 O O . THR A 1 200 ? -17.076 5.815 4.403 1.00 72.12 200 THR A O 1
ATOM 1611 N N . ASP A 1 201 ? -18.399 4.377 5.543 1.00 79.19 201 ASP A N 1
ATOM 1612 C CA . ASP A 1 201 ? -18.066 4.848 6.902 1.00 79.19 201 ASP A CA 1
ATOM 1613 C C . ASP A 1 201 ? -16.913 4.051 7.540 1.00 79.19 201 ASP A C 1
ATOM 1615 O O . ASP A 1 201 ? -16.304 4.478 8.523 1.00 79.19 201 ASP A O 1
ATOM 1619 N N . ASP A 1 202 ? -16.610 2.886 6.967 1.00 88.06 202 ASP A N 1
ATOM 1620 C CA . ASP A 1 202 ? -15.461 2.068 7.333 1.00 88.06 202 ASP A CA 1
ATOM 1621 C C . ASP A 1 202 ? -14.167 2.713 6.804 1.00 88.06 202 ASP A C 1
ATOM 1623 O O . ASP A 1 202 ? -14.182 3.473 5.829 1.00 88.06 202 ASP A O 1
ATOM 1627 N N . CYS A 1 203 ? -13.030 2.428 7.442 1.00 91.12 203 CYS A N 1
ATOM 1628 C CA . CYS A 1 203 ? -11.756 2.976 6.991 1.00 91.12 203 CYS A CA 1
ATOM 1629 C C . CYS A 1 203 ? -11.024 2.030 6.047 1.00 91.12 203 CYS A C 1
ATOM 1631 O O . CYS A 1 203 ? -10.985 0.814 6.226 1.00 91.12 203 CYS A O 1
ATOM 1633 N N . THR A 1 204 ? -10.372 2.605 5.042 1.00 93.94 204 THR A N 1
ATOM 1634 C CA . THR A 1 204 ? -9.641 1.836 4.036 1.00 93.94 204 THR A CA 1
ATOM 1635 C C . THR A 1 204 ? -8.136 1.939 4.251 1.00 93.94 204 THR A C 1
ATOM 1637 O O . THR A 1 204 ? -7.562 3.030 4.227 1.00 93.94 204 THR A O 1
ATOM 1640 N N . VAL A 1 205 ? -7.467 0.794 4.388 1.00 95.94 205 VAL A N 1
ATOM 1641 C CA . VAL A 1 205 ? -6.004 0.730 4.522 1.00 95.94 205 VAL A CA 1
ATOM 1642 C C . VAL A 1 205 ? -5.411 0.026 3.309 1.00 95.94 205 VAL A C 1
ATOM 1644 O O . VAL A 1 205 ? -5.775 -1.105 2.986 1.00 95.94 205 VAL A O 1
ATOM 1647 N N . PHE A 1 206 ? -4.478 0.699 2.640 1.00 97.75 206 PHE A N 1
ATOM 1648 C CA . PHE A 1 206 ? -3.659 0.126 1.579 1.00 97.75 206 PHE A CA 1
ATOM 1649 C C . PHE A 1 206 ? -2.236 -0.069 2.085 1.00 97.75 206 PHE A C 1
ATOM 1651 O O . PHE A 1 206 ? -1.494 0.899 2.226 1.00 97.75 206 PHE A O 1
ATOM 1658 N N . PHE A 1 207 ? -1.868 -1.308 2.382 1.00 97.81 207 PHE A N 1
ATOM 1659 C CA . PHE A 1 207 ? -0.571 -1.677 2.929 1.00 97.81 207 PHE A CA 1
ATOM 1660 C C . PHE A 1 207 ? 0.352 -2.240 1.846 1.00 97.81 207 PHE A C 1
ATOM 1662 O O . PHE A 1 207 ? -0.055 -3.089 1.053 1.00 97.81 207 PHE A O 1
ATOM 1669 N N . THR A 1 208 ? 1.621 -1.845 1.855 1.00 97.75 208 THR A N 1
ATOM 1670 C CA . THR A 1 208 ? 2.677 -2.412 1.012 1.00 97.75 208 THR A CA 1
ATOM 1671 C C . THR A 1 208 ? 3.899 -2.761 1.860 1.00 97.75 208 THR A C 1
ATOM 1673 O O . THR A 1 208 ? 4.245 -2.051 2.801 1.00 97.75 208 THR A O 1
ATOM 1676 N N . LEU A 1 209 ? 4.595 -3.859 1.548 1.00 96.31 209 LEU A N 1
ATOM 1677 C CA . LEU A 1 209 ? 5.830 -4.182 2.275 1.00 96.31 209 LEU A CA 1
ATOM 1678 C C . LEU A 1 209 ? 6.903 -3.111 2.029 1.00 96.31 209 LEU A C 1
ATOM 1680 O O . LEU A 1 209 ? 7.474 -2.567 2.968 1.00 96.31 209 LEU A O 1
ATOM 1684 N N . ASN A 1 210 ? 7.141 -2.793 0.757 1.00 96.50 210 ASN A N 1
ATOM 1685 C CA . ASN A 1 210 ? 8.104 -1.780 0.338 1.00 96.50 210 ASN A CA 1
ATOM 1686 C C . ASN A 1 210 ? 7.375 -0.511 -0.111 1.00 96.50 210 ASN A C 1
ATOM 1688 O O . ASN A 1 210 ? 6.227 -0.584 -0.561 1.00 96.50 210 ASN A O 1
ATOM 1692 N N . SER A 1 211 ? 8.045 0.637 -0.044 1.00 97.38 211 SER A N 1
ATOM 1693 C CA . SER A 1 211 ? 7.544 1.860 -0.660 1.00 97.38 211 SER A CA 1
ATOM 1694 C C . SER A 1 211 ? 7.407 1.692 -2.184 1.00 97.38 211 SER A C 1
ATOM 1696 O O . SER A 1 211 ? 8.186 0.960 -2.804 1.00 97.38 211 SER A O 1
ATOM 1698 N N . PRO A 1 212 ? 6.434 2.368 -2.823 1.00 97.19 212 PRO A N 1
ATOM 1699 C CA . PRO A 1 212 ? 6.308 2.359 -4.274 1.00 97.19 212 PRO A CA 1
ATOM 1700 C C . PRO A 1 212 ? 7.570 2.893 -4.960 1.00 97.19 212 PRO A C 1
ATOM 1702 O O . PRO A 1 212 ? 7.899 4.075 -4.842 1.00 97.19 212 PRO A O 1
ATOM 1705 N N . CYS A 1 213 ? 8.243 2.030 -5.723 1.00 96.75 213 CYS A N 1
ATOM 1706 C CA . CYS A 1 213 ? 9.534 2.374 -6.317 1.00 96.75 213 CYS A CA 1
ATOM 1707 C C . CYS A 1 213 ? 9.475 3.619 -7.221 1.00 96.75 213 CYS A C 1
ATOM 1709 O O . CYS A 1 213 ? 8.518 3.817 -7.984 1.00 96.75 213 CYS A O 1
ATOM 1711 N N . VAL A 1 214 ? 10.530 4.427 -7.169 1.00 96.62 214 VAL A N 1
ATOM 1712 C CA . VAL A 1 214 ? 10.678 5.697 -7.891 1.00 96.62 214 VAL A CA 1
ATOM 1713 C C . VAL A 1 214 ? 10.677 5.495 -9.391 1.00 96.62 214 VAL A C 1
ATOM 1715 O O . VAL A 1 214 ? 10.040 6.267 -10.098 1.00 96.62 214 VAL A O 1
ATOM 1718 N N . LYS A 1 215 ? 11.341 4.443 -9.882 1.00 93.75 215 LYS A N 1
ATOM 1719 C CA . LYS A 1 215 ? 11.521 4.193 -11.321 1.00 93.75 215 LYS A CA 1
ATOM 1720 C C . LYS A 1 215 ? 10.212 3.942 -12.074 1.00 93.75 215 LYS A C 1
ATOM 1722 O O . LYS A 1 215 ? 10.168 4.134 -13.288 1.00 93.75 215 LYS A O 1
ATOM 1727 N N . THR A 1 216 ? 9.179 3.426 -11.398 1.00 93.19 216 THR A N 1
ATOM 1728 C CA . THR A 1 216 ? 7.930 3.046 -12.077 1.00 93.19 216 THR A CA 1
ATOM 1729 C C . THR A 1 216 ? 6.667 3.384 -11.292 1.00 93.19 216 THR A C 1
ATOM 1731 O O . THR A 1 216 ? 5.827 4.128 -11.794 1.00 93.19 216 THR A O 1
ATOM 1734 N N . CYS A 1 217 ? 6.499 2.836 -10.086 1.00 96.62 217 CYS A N 1
ATOM 1735 C CA . CYS A 1 217 ? 5.233 2.900 -9.357 1.00 96.62 217 CYS A CA 1
ATOM 1736 C C . CYS A 1 217 ? 4.903 4.317 -8.895 1.00 96.62 217 CYS A C 1
ATOM 1738 O O . CYS A 1 217 ? 3.754 4.737 -9.014 1.00 96.62 217 CYS A O 1
ATOM 1740 N N . SER A 1 218 ? 5.890 5.052 -8.384 1.00 96.94 218 SER A N 1
ATOM 1741 C CA . SER A 1 218 ? 5.690 6.402 -7.856 1.00 96.94 218 SER A CA 1
ATOM 1742 C C . SER A 1 218 ? 6.108 7.516 -8.814 1.00 96.94 218 SER A C 1
ATOM 1744 O O . SER A 1 218 ? 5.888 8.680 -8.498 1.00 96.94 218 SER A O 1
ATOM 1746 N N . THR A 1 219 ? 6.612 7.187 -10.011 1.00 93.69 219 THR A N 1
ATOM 1747 C CA . THR A 1 219 ? 6.900 8.182 -11.054 1.00 93.69 219 THR A CA 1
ATOM 1748 C C . THR A 1 219 ? 5.603 8.844 -11.519 1.00 93.69 219 THR A C 1
ATOM 1750 O O . THR A 1 219 ? 4.705 8.145 -12.006 1.00 93.69 219 THR A O 1
ATOM 1753 N N . PRO A 1 220 ? 5.462 10.175 -11.446 1.00 88.81 220 PRO A N 1
ATOM 1754 C CA . PRO A 1 220 ? 4.316 10.857 -12.033 1.00 88.81 220 PRO A CA 1
ATOM 1755 C C . PRO A 1 220 ? 4.206 10.567 -13.537 1.00 88.81 220 PRO A C 1
ATOM 1757 O O . PRO A 1 220 ? 5.201 10.577 -14.255 1.00 88.81 220 PRO A O 1
ATOM 1760 N N . ASN A 1 221 ? 2.990 10.308 -14.025 1.00 80.94 221 ASN A N 1
ATOM 1761 C CA . ASN A 1 221 ? 2.677 10.069 -15.446 1.00 80.94 221 ASN A CA 1
ATOM 1762 C C . ASN A 1 221 ? 3.379 8.862 -16.112 1.00 80.94 221 ASN A C 1
ATOM 1764 O O . ASN A 1 221 ? 3.245 8.672 -17.320 1.00 80.94 221 ASN A O 1
ATOM 1768 N N . GLY A 1 222 ? 4.093 8.021 -15.357 1.00 84.56 222 GLY A N 1
ATOM 1769 C CA . GLY A 1 222 ? 4.687 6.790 -15.881 1.00 84.56 222 GLY A CA 1
ATOM 1770 C C . GLY A 1 222 ? 3.631 5.755 -16.291 1.00 84.56 222 GLY A C 1
ATOM 1771 O O . GLY A 1 222 ? 2.564 5.666 -15.687 1.00 84.56 222 GLY A O 1
ATOM 1772 N N . GLN A 1 223 ? 3.941 4.907 -17.279 1.00 85.31 223 GLN A N 1
ATOM 1773 C CA . GLN A 1 223 ? 3.027 3.853 -17.762 1.00 85.31 223 GLN A CA 1
ATOM 1774 C C . GLN A 1 223 ? 2.575 2.879 -16.654 1.00 85.31 223 GLN A C 1
ATOM 1776 O O . GLN A 1 223 ? 1.472 2.332 -16.711 1.00 85.31 223 GLN A O 1
ATOM 1781 N N . TYR A 1 224 ? 3.435 2.655 -15.659 1.00 89.06 224 TYR A N 1
ATOM 1782 C CA . TYR A 1 224 ? 3.183 1.781 -14.509 1.00 89.06 224 TYR A CA 1
ATOM 1783 C C . TYR A 1 224 ? 2.936 2.562 -13.210 1.00 89.06 224 TYR A C 1
ATOM 1785 O O . TYR A 1 224 ? 2.934 1.975 -12.129 1.00 89.06 224 TYR A O 1
ATOM 1793 N N . SER A 1 225 ? 2.724 3.876 -13.319 1.00 93.31 225 SER A N 1
ATOM 1794 C CA . SER A 1 225 ? 2.469 4.748 -12.178 1.00 93.31 225 SER A CA 1
ATOM 1795 C C . SER A 1 225 ? 1.153 4.391 -11.506 1.00 93.31 225 SER A C 1
ATOM 1797 O O . SER A 1 225 ? 0.124 4.275 -12.173 1.00 93.31 225 SER A O 1
ATOM 1799 N N . ILE A 1 226 ? 1.164 4.282 -10.178 1.00 95.25 226 ILE A N 1
ATOM 1800 C CA . ILE A 1 226 ? -0.051 4.066 -9.385 1.00 95.25 226 ILE A CA 1
ATOM 1801 C C . ILE A 1 226 ? -0.785 5.375 -9.074 1.00 95.25 226 ILE A C 1
ATOM 1803 O O . ILE A 1 226 ? -1.946 5.345 -8.674 1.00 95.25 226 ILE A O 1
ATOM 1807 N N . ILE A 1 227 ? -0.143 6.531 -9.278 1.00 95.12 227 ILE A N 1
ATOM 1808 C CA . ILE A 1 227 ? -0.677 7.848 -8.899 1.00 95.12 227 ILE A CA 1
ATOM 1809 C C . ILE A 1 227 ? -2.034 8.148 -9.563 1.00 95.12 227 ILE A C 1
ATOM 1811 O O . ILE A 1 227 ? -2.953 8.553 -8.846 1.00 95.12 227 ILE A O 1
ATOM 1815 N N . PRO A 1 228 ? -2.233 7.936 -10.883 1.00 91.94 228 PRO A N 1
ATOM 1816 C CA . PRO A 1 228 ? -3.539 8.169 -11.503 1.00 91.94 228 PRO A CA 1
ATOM 1817 C C . PRO A 1 228 ? -4.644 7.284 -10.917 1.00 91.94 228 PRO A C 1
ATOM 1819 O O . PRO A 1 228 ? -5.767 7.747 -10.725 1.00 91.94 228 PRO A O 1
ATOM 1822 N N . ALA A 1 229 ? -4.322 6.031 -10.583 1.00 91.88 229 ALA A N 1
ATOM 1823 C CA . ALA A 1 229 ? -5.273 5.107 -9.977 1.00 91.88 229 ALA A CA 1
ATOM 1824 C C . ALA A 1 229 ? -5.626 5.505 -8.544 1.00 91.88 229 ALA A C 1
ATOM 1826 O O . ALA A 1 229 ? -6.804 5.537 -8.198 1.00 91.88 229 ALA A O 1
ATOM 1827 N N . LEU A 1 230 ? -4.632 5.884 -7.734 1.00 94.75 230 LEU A N 1
ATOM 1828 C CA . LEU A 1 230 ? -4.872 6.416 -6.394 1.00 94.75 230 LEU A CA 1
ATOM 1829 C C . LEU A 1 230 ? -5.794 7.635 -6.452 1.00 94.75 230 LEU A C 1
ATOM 1831 O O . LEU A 1 230 ? -6.747 7.723 -5.684 1.00 94.75 230 LEU A O 1
ATOM 1835 N N . ARG A 1 231 ? -5.551 8.554 -7.393 1.00 93.25 231 ARG A N 1
ATOM 1836 C CA . ARG A 1 231 ? -6.384 9.745 -7.576 1.00 93.25 231 ARG A CA 1
ATOM 1837 C C . ARG A 1 231 ? -7.827 9.373 -7.911 1.00 93.25 231 ARG A C 1
ATOM 1839 O O . ARG A 1 231 ? -8.744 9.846 -7.252 1.00 93.25 231 ARG A O 1
ATOM 1846 N N . MET A 1 232 ? -8.018 8.493 -8.892 1.00 90.00 232 MET A N 1
ATOM 1847 C CA . MET A 1 232 ? -9.341 8.017 -9.299 1.00 90.00 232 MET A CA 1
ATOM 1848 C C . MET A 1 232 ? -10.111 7.357 -8.144 1.00 90.00 232 MET A C 1
ATOM 1850 O O . MET A 1 232 ? -11.322 7.530 -8.050 1.00 90.00 232 MET A O 1
ATOM 1854 N N . LEU A 1 233 ? -9.420 6.606 -7.283 1.00 90.88 233 LEU A N 1
ATOM 1855 C CA . LEU A 1 233 ? -10.034 5.814 -6.217 1.00 90.88 233 LEU A CA 1
ATOM 1856 C C . LEU A 1 233 ? -10.285 6.608 -4.930 1.00 90.88 233 LEU A C 1
ATOM 1858 O O . LEU A 1 233 ? -11.341 6.470 -4.323 1.00 90.88 233 LEU A O 1
ATOM 1862 N N . PHE A 1 234 ? -9.328 7.434 -4.504 1.00 91.69 234 PHE A N 1
ATOM 1863 C CA . PHE A 1 234 ? -9.326 8.012 -3.157 1.00 91.69 234 PHE A CA 1
ATOM 1864 C C . PHE A 1 234 ? -9.647 9.504 -3.101 1.00 91.69 234 PHE A C 1
ATOM 1866 O O . PHE A 1 234 ? -9.993 9.986 -2.023 1.00 91.69 234 PHE A O 1
ATOM 1873 N N . GLN A 1 235 ? -9.567 10.244 -4.216 1.00 86.06 235 GLN A N 1
ATOM 1874 C CA . GLN A 1 235 ? -9.736 11.705 -4.192 1.00 86.06 235 GLN A CA 1
ATOM 1875 C C . GLN A 1 235 ? -11.128 12.139 -3.704 1.00 86.06 235 GLN A C 1
ATOM 1877 O O . GLN A 1 235 ? -11.237 13.156 -3.028 1.00 86.06 235 GLN A O 1
ATOM 1882 N N . ASN A 1 236 ? -12.166 11.355 -4.008 1.00 83.25 236 ASN A N 1
ATOM 1883 C CA . ASN A 1 236 ? -13.548 11.626 -3.593 1.00 83.25 236 ASN A CA 1
ATOM 1884 C C . ASN A 1 236 ? -14.048 10.658 -2.505 1.00 83.25 236 ASN A C 1
ATOM 1886 O O . ASN A 1 236 ? -15.233 10.655 -2.183 1.00 83.25 236 ASN A O 1
ATOM 1890 N N . HIS A 1 237 ? -13.173 9.801 -1.967 1.00 85.69 237 HIS A N 1
ATOM 1891 C CA . HIS A 1 237 ? -13.539 8.906 -0.875 1.00 85.69 237 HIS A CA 1
ATOM 1892 C C . HIS A 1 237 ? -13.491 9.679 0.446 1.00 85.69 237 HIS A C 1
ATOM 1894 O O . HIS A 1 237 ? -12.428 10.169 0.835 1.00 85.69 237 HIS A O 1
ATOM 1900 N N . ASN A 1 238 ? -14.628 9.777 1.133 1.00 83.00 238 ASN A N 1
ATOM 1901 C CA . ASN A 1 238 ? -14.762 10.580 2.351 1.00 83.00 238 ASN A CA 1
ATOM 1902 C C . ASN A 1 238 ? -14.387 9.824 3.633 1.00 83.00 238 ASN A C 1
ATOM 1904 O O . ASN A 1 238 ? -14.081 10.474 4.629 1.00 83.00 238 ASN A O 1
ATOM 1908 N N . GLY A 1 239 ? -14.375 8.487 3.602 1.00 86.38 239 GLY A N 1
ATOM 1909 C CA . GLY A 1 239 ? -13.999 7.665 4.749 1.00 86.38 239 GLY A CA 1
ATOM 1910 C C . GLY A 1 239 ? -12.523 7.828 5.147 1.00 86.38 239 GLY A C 1
ATOM 1911 O O . GLY A 1 239 ? -11.699 8.292 4.331 1.00 86.38 239 GLY A O 1
ATOM 1912 N N . PRO A 1 240 ? -12.166 7.461 6.395 1.00 90.75 240 PRO A N 1
ATOM 1913 C CA . PRO A 1 240 ? -10.780 7.479 6.837 1.00 90.75 240 PRO A CA 1
ATOM 1914 C C . PRO A 1 240 ? -9.949 6.539 5.963 1.00 90.75 240 PRO A C 1
ATOM 1916 O O . PRO A 1 240 ? -10.373 5.440 5.600 1.00 90.75 240 PRO A O 1
ATOM 1919 N N . LYS A 1 241 ? -8.754 6.978 5.577 1.00 93.12 241 LYS A N 1
ATOM 1920 C CA . LYS A 1 241 ? -7.927 6.247 4.611 1.00 93.12 241 LYS A CA 1
ATOM 1921 C C . LYS A 1 241 ? -6.448 6.403 4.895 1.00 93.12 241 LYS A C 1
ATOM 1923 O O . LYS A 1 241 ? -5.995 7.474 5.298 1.00 93.12 241 LYS A O 1
ATOM 1928 N N . ALA A 1 242 ? -5.693 5.348 4.620 1.00 95.94 242 ALA A N 1
ATOM 1929 C CA . ALA A 1 242 ? -4.250 5.347 4.795 1.00 95.94 242 ALA A CA 1
ATOM 1930 C C . ALA A 1 242 ? -3.550 4.541 3.699 1.00 95.94 242 ALA A C 1
ATOM 1932 O O . ALA A 1 242 ? -3.925 3.403 3.411 1.00 95.94 242 ALA A O 1
ATOM 1933 N N . PHE A 1 243 ? -2.499 5.124 3.128 1.00 97.88 243 PHE A N 1
ATOM 1934 C CA . PHE A 1 243 ? -1.472 4.388 2.405 1.00 97.88 243 PHE A CA 1
ATOM 1935 C C . PHE A 1 243 ? -0.358 4.091 3.400 1.00 97.88 243 PHE A C 1
ATOM 1937 O O . PHE A 1 243 ? 0.257 5.010 3.934 1.00 97.88 243 PHE A O 1
ATOM 1944 N N . VAL A 1 244 ? -0.069 2.820 3.625 1.00 97.88 244 VAL A N 1
ATOM 1945 C CA . VAL A 1 244 ? 0.960 2.369 4.554 1.00 97.88 244 VAL A CA 1
ATOM 1946 C C . VAL A 1 244 ? 2.032 1.617 3.786 1.00 97.88 244 VAL A C 1
ATOM 1948 O O . VAL A 1 244 ? 1.714 0.716 3.017 1.00 97.88 244 VAL A O 1
ATOM 1951 N N . PHE A 1 245 ? 3.297 1.935 4.033 1.00 97.62 245 PHE A N 1
ATOM 1952 C CA . PHE A 1 245 ? 4.403 1.054 3.665 1.00 97.62 245 PHE A CA 1
ATOM 1953 C C . PHE A 1 245 ? 5.239 0.703 4.896 1.00 97.62 245 PHE A C 1
ATOM 1955 O O . PHE A 1 245 ? 5.307 1.488 5.841 1.00 97.62 245 PHE A O 1
ATOM 1962 N N . ASN A 1 246 ? 5.867 -0.472 4.918 1.00 95.50 246 ASN A N 1
ATOM 1963 C CA . ASN A 1 246 ? 6.690 -0.868 6.064 1.00 95.50 246 ASN A CA 1
ATOM 1964 C C . ASN A 1 246 ? 8.124 -0.331 5.974 1.00 95.50 246 ASN A C 1
ATOM 1966 O O . ASN A 1 246 ? 8.603 0.338 6.894 1.00 95.50 246 ASN A O 1
ATOM 1970 N N . ARG A 1 247 ? 8.779 -0.545 4.833 1.00 95.06 247 ARG A N 1
ATOM 1971 C CA . ARG A 1 247 ? 10.155 -0.100 4.583 1.00 95.06 247 ARG A CA 1
ATOM 1972 C C . ARG A 1 247 ? 10.286 0.622 3.253 1.00 95.06 247 ARG A C 1
ATOM 1974 O O . ARG A 1 247 ? 9.488 0.414 2.339 1.00 95.06 247 ARG A O 1
ATOM 1981 N N . VAL A 1 248 ? 11.283 1.487 3.144 1.00 96.38 248 VAL A N 1
ATOM 1982 C CA . VAL A 1 248 ? 11.642 2.122 1.875 1.00 96.38 248 VAL A CA 1
ATOM 1983 C C . VAL A 1 248 ? 12.192 1.042 0.947 1.00 96.38 248 VAL A C 1
ATOM 1985 O O . VAL A 1 248 ? 12.882 0.126 1.389 1.00 96.38 248 VAL A O 1
ATOM 1988 N N . TRP A 1 249 ? 11.848 1.098 -0.336 1.00 94.94 249 TRP A N 1
ATOM 1989 C CA . TRP A 1 249 ? 12.456 0.217 -1.324 1.00 94.94 249 TRP A CA 1
ATOM 1990 C C . TRP A 1 249 ? 13.970 0.439 -1.352 1.00 94.94 249 TRP A C 1
ATOM 1992 O O . TRP A 1 249 ? 14.410 1.572 -1.510 1.00 94.94 249 TRP A O 1
ATOM 2002 N N . ASP A 1 250 ? 14.762 -0.625 -1.206 1.00 93.31 250 ASP A N 1
ATOM 2003 C CA . ASP A 1 250 ? 16.206 -0.513 -0.943 1.00 93.31 250 ASP A CA 1
ATOM 2004 C C . ASP A 1 250 ? 16.967 0.288 -2.013 1.00 93.31 250 ASP A C 1
ATOM 2006 O O . ASP A 1 250 ? 17.936 0.975 -1.707 1.00 93.31 250 ASP A O 1
ATOM 2010 N N . HIS A 1 251 ? 16.503 0.255 -3.266 1.00 92.44 251 HIS A N 1
ATOM 2011 C CA . HIS A 1 251 ? 17.104 1.019 -4.364 1.00 92.44 251 HIS A CA 1
ATOM 2012 C C . HIS A 1 251 ? 16.750 2.515 -4.369 1.00 92.44 251 HIS A C 1
ATOM 2014 O O . HIS A 1 251 ? 17.333 3.264 -5.148 1.00 92.44 251 HIS A O 1
ATOM 2020 N N . ASP A 1 252 ? 15.803 2.937 -3.531 1.00 94.00 252 ASP A N 1
ATOM 2021 C CA . ASP A 1 252 ? 15.305 4.310 -3.438 1.00 94.00 252 ASP A CA 1
ATOM 2022 C C . ASP A 1 252 ? 15.574 4.952 -2.064 1.00 94.00 252 ASP A C 1
ATOM 2024 O O . ASP A 1 252 ? 15.090 6.053 -1.792 1.00 94.00 252 ASP A O 1
ATOM 2028 N N . VAL A 1 253 ? 16.349 4.289 -1.196 1.00 92.25 253 VAL A N 1
ATOM 2029 C CA . VAL A 1 253 ? 16.843 4.884 0.054 1.00 92.25 253 VAL A CA 1
ATOM 2030 C C . VAL A 1 253 ? 17.641 6.144 -0.275 1.00 92.25 253 VAL A C 1
ATOM 2032 O O . VAL A 1 253 ? 18.513 6.122 -1.142 1.00 92.25 253 VAL A O 1
ATOM 2035 N N . ASP A 1 254 ? 17.304 7.250 0.392 1.00 88.12 254 ASP A N 1
ATOM 2036 C CA . ASP A 1 254 ? 17.887 8.581 0.160 1.00 88.12 254 ASP A CA 1
ATOM 2037 C C . ASP A 1 254 ? 17.745 9.115 -1.280 1.00 88.12 254 ASP A C 1
ATOM 2039 O O . ASP A 1 254 ? 18.401 10.088 -1.662 1.00 88.12 254 ASP A O 1
ATOM 2043 N N . ASN A 1 255 ? 16.855 8.532 -2.090 1.00 93.06 255 ASN A N 1
ATOM 2044 C CA . ASN A 1 255 ? 16.583 9.032 -3.430 1.00 93.06 255 ASN A CA 1
ATOM 2045 C C . ASN A 1 255 ? 15.754 10.334 -3.348 1.00 93.06 255 ASN A C 1
ATOM 2047 O O . ASN A 1 255 ? 14.617 10.306 -2.867 1.00 93.06 255 ASN A O 1
ATOM 2051 N N . PRO A 1 256 ? 16.253 11.481 -3.850 1.00 93.69 256 PRO A N 1
ATOM 2052 C CA . PRO A 1 256 ? 15.531 12.755 -3.775 1.00 93.69 256 PRO A CA 1
ATOM 2053 C C . PRO A 1 256 ? 14.209 12.746 -4.557 1.00 93.69 256 PRO A C 1
ATOM 2055 O O . PRO A 1 256 ? 13.279 13.484 -4.226 1.00 93.69 256 PRO A O 1
ATOM 2058 N N . GLU A 1 257 ? 14.076 11.897 -5.579 1.00 96.00 257 GLU A N 1
ATOM 2059 C CA . GLU A 1 257 ? 12.806 11.733 -6.288 1.00 96.00 257 GLU A CA 1
ATOM 2060 C C . GLU A 1 257 ? 11.747 11.065 -5.403 1.00 96.00 257 GLU A C 1
ATOM 2062 O O . GLU A 1 257 ? 10.572 11.426 -5.486 1.00 96.00 257 GLU A O 1
ATOM 2067 N N . TRP A 1 258 ? 12.142 10.156 -4.501 1.00 96.12 258 TRP A N 1
ATOM 2068 C CA . TRP A 1 258 ? 11.209 9.537 -3.557 1.00 96.12 258 TRP A CA 1
ATOM 2069 C C . TRP A 1 258 ? 10.568 10.580 -2.634 1.00 96.12 258 TRP A C 1
ATOM 2071 O O . TRP A 1 258 ? 9.355 10.538 -2.417 1.00 96.12 258 TRP A O 1
ATOM 2081 N N . GLU A 1 259 ? 11.333 11.575 -2.175 1.00 95.62 259 GLU A N 1
ATOM 2082 C CA . GLU A 1 259 ? 10.811 12.671 -1.350 1.00 95.62 259 GLU A CA 1
ATOM 2083 C C . GLU A 1 259 ? 9.712 13.478 -2.069 1.00 95.62 259 GLU A C 1
ATOM 2085 O O . GLU A 1 259 ? 8.698 13.857 -1.474 1.00 95.62 259 GLU A O 1
ATOM 2090 N N . ASN A 1 260 ? 9.863 13.719 -3.370 1.00 95.69 260 ASN A N 1
ATOM 2091 C CA . ASN A 1 260 ? 8.845 14.419 -4.156 1.00 95.69 260 ASN A CA 1
ATOM 2092 C C . ASN A 1 260 ? 7.641 13.518 -4.468 1.00 95.69 260 ASN A C 1
ATOM 2094 O O . ASN A 1 260 ? 6.480 13.952 -4.416 1.00 95.69 260 ASN A O 1
ATOM 2098 N N . ASN A 1 261 ? 7.897 12.243 -4.749 1.00 96.62 261 ASN A N 1
ATOM 2099 C CA . ASN A 1 261 ? 6.859 11.280 -5.082 1.00 96.62 261 ASN A CA 1
ATOM 2100 C C . ASN A 1 261 ? 5.953 10.986 -3.876 1.00 96.62 261 ASN A C 1
ATOM 2102 O O . ASN A 1 261 ? 4.729 10.957 -4.025 1.00 96.62 261 ASN A O 1
ATOM 2106 N N . ILE A 1 262 ? 6.510 10.853 -2.667 1.00 96.94 262 ILE A N 1
ATOM 2107 C CA . ILE A 1 262 ? 5.716 10.622 -1.453 1.00 96.94 262 ILE A CA 1
ATOM 2108 C C . ILE A 1 262 ? 4.822 11.822 -1.113 1.00 96.94 262 ILE A C 1
ATOM 2110 O O . ILE A 1 262 ? 3.671 11.622 -0.728 1.00 96.94 262 ILE A O 1
ATOM 2114 N N . LYS A 1 263 ? 5.279 13.066 -1.340 1.00 96.94 263 LYS A N 1
ATOM 2115 C CA . LYS A 1 263 ? 4.432 14.274 -1.230 1.00 96.94 263 LYS A CA 1
ATOM 2116 C C . LYS A 1 263 ? 3.254 14.210 -2.202 1.00 96.94 263 LYS A C 1
ATOM 2118 O O . LYS A 1 263 ? 2.117 14.479 -1.815 1.00 96.94 263 LYS A O 1
ATOM 2123 N N . THR A 1 264 ? 3.519 13.799 -3.442 1.00 96.00 264 THR A N 1
ATOM 2124 C CA . THR A 1 264 ? 2.495 13.650 -4.487 1.00 96.00 264 THR A CA 1
ATOM 2125 C C . THR A 1 264 ? 1.442 12.608 -4.109 1.00 96.00 264 THR A C 1
ATOM 2127 O O . THR A 1 264 ? 0.248 12.855 -4.270 1.00 96.00 264 THR A O 1
ATOM 2130 N N . ILE A 1 265 ? 1.864 11.463 -3.567 1.00 97.06 265 ILE A N 1
ATOM 2131 C CA . ILE A 1 265 ? 0.951 10.421 -3.082 1.00 97.06 265 ILE A CA 1
ATOM 2132 C C . ILE A 1 265 ? 0.168 10.924 -1.859 1.00 97.06 265 ILE A C 1
ATOM 2134 O O . ILE A 1 265 ? -1.052 10.771 -1.815 1.00 97.06 265 ILE A O 1
ATOM 2138 N N . ASN A 1 266 ? 0.833 11.596 -0.912 1.00 96.62 266 ASN A N 1
ATOM 2139 C CA . ASN A 1 266 ? 0.211 12.111 0.311 1.00 96.62 266 ASN A CA 1
ATOM 2140 C C . ASN A 1 266 ? -0.888 13.150 0.057 1.00 96.62 266 ASN A C 1
ATOM 2142 O O . ASN A 1 266 ? -1.840 13.241 0.830 1.00 96.62 266 ASN A O 1
ATOM 2146 N N . ALA A 1 267 ? -0.787 13.914 -1.031 1.00 95.00 267 ALA A N 1
ATOM 2147 C CA . ALA A 1 267 ? -1.839 14.838 -1.450 1.00 95.00 267 ALA A CA 1
ATOM 2148 C C . ALA A 1 267 ? -3.139 14.130 -1.889 1.00 95.00 267 ALA A C 1
ATOM 2150 O O . ALA A 1 267 ? -4.179 14.775 -1.990 1.00 95.00 267 ALA A O 1
ATOM 2151 N N . ILE A 1 268 ? -3.084 12.825 -2.172 1.00 94.81 268 ILE A N 1
ATOM 2152 C CA . ILE A 1 268 ? -4.226 12.005 -2.602 1.00 94.81 268 ILE A CA 1
ATOM 2153 C C . ILE A 1 268 ? -4.752 11.160 -1.438 1.00 94.81 268 ILE A C 1
ATOM 2155 O O . ILE A 1 268 ? -5.958 11.081 -1.207 1.00 94.81 268 ILE A O 1
ATOM 2159 N N . ILE A 1 269 ? -3.842 10.509 -0.717 1.00 95.12 269 ILE A N 1
ATOM 2160 C CA . ILE A 1 269 ? -4.133 9.606 0.394 1.00 95.12 269 ILE A CA 1
ATOM 2161 C C . ILE A 1 269 ? -3.049 9.786 1.464 1.00 95.12 269 ILE A C 1
ATOM 2163 O O . ILE A 1 269 ? -1.875 9.721 1.113 1.00 95.12 269 ILE A O 1
ATOM 2167 N N . PRO A 1 270 ? -3.391 10.001 2.750 1.00 95.94 270 PRO A N 1
ATOM 2168 C CA . PRO A 1 270 ? -2.398 10.145 3.812 1.00 95.94 270 PRO A CA 1
ATOM 2169 C C . PRO A 1 270 ? -1.410 8.972 3.839 1.00 95.94 270 PRO A C 1
ATOM 2171 O O . PRO A 1 270 ? -1.825 7.813 3.910 1.00 95.94 270 PRO A O 1
ATOM 2174 N N . VAL A 1 271 ? -0.112 9.279 3.768 1.00 97.62 271 VAL A N 1
ATOM 2175 C CA . VAL A 1 271 ? 0.950 8.265 3.718 1.00 97.62 271 VAL A CA 1
ATOM 2176 C C . VAL A 1 271 ? 1.582 8.082 5.090 1.00 97.62 271 VAL A C 1
ATOM 2178 O O . VAL A 1 271 ? 1.975 9.055 5.742 1.00 97.62 271 VAL A O 1
ATOM 2181 N N . TYR A 1 272 ? 1.739 6.825 5.484 1.00 97.56 272 TYR A N 1
ATOM 2182 C CA . TYR A 1 272 ? 2.381 6.415 6.720 1.00 97.56 272 TYR A CA 1
ATOM 2183 C C . TYR A 1 272 ? 3.479 5.393 6.444 1.00 97.56 272 TYR A C 1
ATOM 2185 O O . TYR A 1 272 ? 3.323 4.513 5.594 1.00 97.56 272 TYR A O 1
ATOM 2193 N N . ARG A 1 273 ? 4.567 5.482 7.209 1.00 96.81 273 ARG A N 1
ATOM 2194 C CA . ARG A 1 273 ? 5.503 4.370 7.360 1.00 96.81 273 ARG A CA 1
ATOM 2195 C C . ARG A 1 273 ? 5.183 3.663 8.666 1.00 96.81 273 ARG A C 1
ATOM 2197 O O . ARG A 1 273 ? 5.130 4.325 9.700 1.00 96.81 273 ARG A O 1
ATOM 2204 N N . CYS A 1 274 ? 4.983 2.353 8.617 1.00 95.25 274 CYS A N 1
ATOM 2205 C CA . CYS A 1 274 ? 4.703 1.550 9.800 1.00 95.25 274 CYS A CA 1
ATOM 2206 C C . CYS A 1 274 ? 5.729 0.433 9.959 1.00 95.25 274 CYS A C 1
ATOM 2208 O O . CYS A 1 274 ? 5.754 -0.495 9.154 1.00 95.25 274 CYS A O 1
ATOM 2210 N N . ASP A 1 275 ? 6.544 0.502 11.003 1.00 87.94 275 ASP A N 1
ATOM 2211 C CA . ASP A 1 275 ? 7.623 -0.443 11.271 1.00 87.94 275 ASP A CA 1
ATOM 2212 C C . ASP A 1 275 ? 7.633 -0.850 12.742 1.00 87.94 275 ASP A C 1
ATOM 2214 O O . ASP A 1 275 ? 7.389 -0.013 13.607 1.00 87.94 275 ASP A O 1
ATOM 2218 N N . GLU A 1 276 ? 7.826 -2.141 13.015 1.00 80.75 276 GLU A N 1
ATOM 2219 C CA . GLU A 1 276 ? 7.829 -2.713 14.376 1.00 80.75 276 GLU A CA 1
ATOM 2220 C C . GLU A 1 276 ? 6.648 -2.271 15.273 1.00 80.75 276 GLU A C 1
ATOM 2222 O O . GLU A 1 276 ? 6.777 -2.079 16.480 1.00 80.75 276 GLU A O 1
ATOM 2227 N N . GLY A 1 277 ? 5.454 -2.098 14.693 1.00 76.62 277 GLY A N 1
ATOM 2228 C CA . GLY A 1 277 ? 4.272 -1.652 15.442 1.00 76.62 277 GLY A CA 1
ATOM 2229 C C . GLY A 1 277 ? 4.274 -0.161 15.805 1.00 76.62 277 GLY A C 1
ATOM 2230 O O . GLY A 1 277 ? 3.470 0.267 16.633 1.00 76.62 277 GLY A O 1
ATOM 2231 N N . GLN A 1 278 ? 5.126 0.648 15.180 1.00 89.38 278 GLN A N 1
ATOM 2232 C CA . GLN A 1 278 ? 5.064 2.106 15.221 1.00 89.38 278 GLN A CA 1
ATOM 2233 C C . GLN A 1 278 ? 4.693 2.650 13.851 1.00 89.38 278 GLN A C 1
ATOM 2235 O O . GLN A 1 278 ? 5.265 2.245 12.848 1.00 89.38 278 GLN A O 1
ATOM 2240 N N . CYS A 1 279 ? 3.766 3.604 13.807 1.00 94.31 279 CYS A N 1
ATOM 2241 C CA . CYS A 1 279 ? 3.353 4.261 12.575 1.00 94.31 279 CYS A CA 1
ATOM 2242 C C . CYS A 1 279 ? 3.646 5.753 12.647 1.00 94.31 279 CYS A C 1
ATOM 2244 O O . CYS A 1 279 ? 3.268 6.428 13.603 1.00 94.31 279 CYS A O 1
ATOM 2246 N N . ILE A 1 280 ? 4.293 6.273 11.612 1.00 94.88 280 ILE A N 1
ATOM 2247 C CA . ILE A 1 280 ? 4.618 7.689 11.484 1.00 94.88 280 ILE A CA 1
ATOM 2248 C C . ILE A 1 280 ? 3.947 8.240 10.238 1.00 94.88 280 ILE A C 1
ATOM 2250 O O . ILE A 1 280 ? 3.964 7.614 9.178 1.00 94.88 280 ILE A O 1
ATOM 2254 N N . ARG A 1 281 ? 3.347 9.423 10.353 1.00 96.12 281 ARG A N 1
ATOM 2255 C CA . ARG A 1 281 ? 2.826 10.132 9.187 1.00 96.12 281 ARG A CA 1
ATOM 2256 C C . ARG A 1 281 ? 3.998 10.714 8.413 1.00 96.12 281 ARG A C 1
ATOM 2258 O O . ARG A 1 281 ? 4.776 11.486 8.966 1.00 96.12 281 ARG A O 1
ATOM 2265 N N . CYS A 1 282 ? 4.112 10.360 7.141 1.00 97.38 282 CYS A N 1
ATOM 2266 C CA . CYS A 1 282 ? 5.305 10.686 6.375 1.00 97.38 282 CYS A CA 1
ATOM 2267 C C . CYS A 1 282 ? 5.395 12.144 5.961 1.00 97.38 282 CYS A C 1
ATOM 2269 O O . CYS A 1 282 ? 6.502 12.644 5.810 1.00 97.38 282 CYS A O 1
ATOM 2271 N N . VAL A 1 283 ? 4.265 12.824 5.764 1.00 97.00 283 VAL A N 1
ATOM 2272 C CA . VAL A 1 283 ? 4.253 14.216 5.314 1.00 97.00 283 VAL A CA 1
ATOM 2273 C C . VAL A 1 283 ? 3.434 15.063 6.276 1.00 97.00 283 VAL A C 1
ATOM 2275 O O . VAL A 1 283 ? 2.247 14.811 6.500 1.00 97.00 283 VAL A O 1
ATOM 2278 N N . ASN A 1 284 ? 4.067 16.097 6.823 1.00 93.62 284 ASN A N 1
ATOM 2279 C CA . ASN A 1 284 ? 3.427 17.089 7.676 1.00 93.62 284 ASN A CA 1
ATOM 2280 C C . ASN A 1 284 ? 3.862 18.494 7.245 1.00 93.62 284 ASN A C 1
ATOM 2282 O O . ASN A 1 284 ? 5.055 18.773 7.170 1.00 93.62 284 ASN A O 1
ATOM 2286 N N . ASN A 1 285 ? 2.903 19.370 6.933 1.00 89.38 285 ASN A N 1
ATOM 2287 C CA . ASN A 1 285 ? 3.163 20.728 6.437 1.00 89.38 285 ASN A CA 1
ATOM 2288 C C . ASN A 1 285 ? 4.186 20.767 5.281 1.00 89.38 285 ASN A C 1
ATOM 2290 O O . ASN A 1 285 ? 5.120 21.560 5.298 1.00 89.38 285 ASN A O 1
ATOM 2294 N N . ASN A 1 286 ? 4.029 19.871 4.296 1.00 89.62 286 ASN A N 1
ATOM 2295 C CA . ASN A 1 286 ? 4.933 19.669 3.148 1.00 89.62 286 ASN A CA 1
ATOM 2296 C C . ASN A 1 286 ? 6.366 19.204 3.470 1.00 89.62 286 ASN A C 1
ATOM 2298 O O . ASN A 1 286 ? 7.154 18.997 2.544 1.00 89.62 286 ASN A O 1
ATOM 2302 N N . ASN A 1 287 ? 6.692 18.966 4.740 1.00 95.44 287 ASN A N 1
ATOM 2303 C CA . ASN A 1 287 ? 7.955 18.367 5.155 1.00 95.44 287 ASN A CA 1
ATOM 2304 C C . ASN A 1 287 ? 7.809 16.847 5.231 1.00 95.44 287 ASN A C 1
ATOM 2306 O O . ASN A 1 287 ? 6.801 16.353 5.745 1.00 95.44 287 ASN A O 1
ATOM 2310 N N . VAL A 1 288 ? 8.805 16.117 4.724 1.00 96.75 288 VAL A N 1
ATOM 2311 C CA . VAL A 1 288 ? 8.837 14.651 4.798 1.00 96.75 288 VAL A CA 1
ATOM 2312 C C . VAL A 1 288 ? 9.655 14.226 6.007 1.00 96.75 288 VAL A C 1
ATOM 2314 O O . VAL A 1 288 ? 10.777 14.694 6.196 1.00 96.75 288 VAL A O 1
ATOM 2317 N N . ASP A 1 289 ? 9.100 13.343 6.832 1.00 96.06 289 ASP A N 1
ATOM 2318 C CA . ASP A 1 289 ? 9.848 12.727 7.925 1.00 96.06 289 ASP A CA 1
ATOM 2319 C C . ASP A 1 289 ? 10.992 11.886 7.338 1.00 96.06 289 ASP A C 1
ATOM 2321 O O . ASP A 1 289 ? 10.765 11.040 6.473 1.00 96.06 289 ASP A O 1
ATOM 2325 N N . LYS A 1 290 ? 12.227 12.096 7.808 1.00 94.69 290 LYS A N 1
ATOM 2326 C CA . LYS A 1 290 ? 13.416 11.382 7.305 1.00 94.69 290 LYS A CA 1
ATOM 2327 C C . LYS A 1 290 ? 13.292 9.868 7.435 1.00 94.69 290 LYS A C 1
ATOM 2329 O O . LYS A 1 290 ? 13.788 9.131 6.587 1.00 94.69 290 LYS A O 1
ATOM 2334 N N . ARG A 1 291 ? 12.565 9.388 8.446 1.00 94.19 291 ARG A N 1
ATOM 2335 C CA . ARG A 1 291 ? 12.279 7.961 8.605 1.00 94.19 291 ARG A CA 1
ATOM 2336 C C . ARG A 1 291 ? 11.406 7.429 7.468 1.00 94.19 291 ARG A C 1
ATOM 2338 O O . ARG A 1 291 ? 11.367 6.233 7.269 1.00 94.19 291 ARG A O 1
ATOM 2345 N N . CYS A 1 292 ? 10.734 8.251 6.672 1.00 96.38 292 CYS A N 1
ATOM 2346 C CA . CYS A 1 292 ? 10.050 7.790 5.460 1.00 96.38 292 CYS A CA 1
ATOM 2347 C C . CYS A 1 292 ? 10.945 7.757 4.210 1.00 96.38 292 CYS A C 1
ATOM 2349 O O . CYS A 1 292 ? 10.475 7.341 3.151 1.00 96.38 292 CYS A O 1
ATOM 2351 N N . LEU A 1 293 ? 12.211 8.176 4.321 1.00 95.44 293 LEU A N 1
ATOM 2352 C CA . LEU A 1 293 ? 13.188 8.243 3.225 1.00 95.44 293 LEU A CA 1
ATOM 2353 C C . LEU A 1 293 ? 14.347 7.246 3.381 1.00 95.44 293 LEU A C 1
ATOM 2355 O O . LEU A 1 293 ? 15.053 6.972 2.416 1.00 95.44 293 LEU A O 1
ATOM 2359 N N . GLN A 1 294 ? 14.521 6.687 4.581 1.00 92.88 294 GLN A N 1
ATOM 2360 C CA . GLN A 1 294 ? 15.641 5.820 4.942 1.00 92.88 294 GLN A CA 1
ATOM 2361 C C . GLN A 1 294 ? 15.157 4.523 5.577 1.00 92.88 294 GLN A C 1
ATOM 2363 O O . GLN A 1 294 ? 14.231 4.551 6.384 1.00 92.88 294 GLN A O 1
ATOM 2368 N N . ASN A 1 295 ? 15.812 3.397 5.294 1.00 87.38 295 ASN A N 1
ATOM 2369 C CA . ASN A 1 295 ? 15.661 2.198 6.119 1.00 87.38 295 ASN A CA 1
ATOM 2370 C C . ASN A 1 295 ? 16.535 2.342 7.366 1.00 87.38 295 ASN A C 1
ATOM 2372 O O . ASN A 1 295 ? 17.647 2.857 7.285 1.00 87.38 295 ASN A O 1
ATOM 2376 N N . GLN A 1 296 ? 16.023 1.935 8.530 1.00 72.44 296 GLN A N 1
ATOM 2377 C CA . GLN A 1 296 ? 16.866 1.906 9.719 1.00 72.44 296 GLN A CA 1
ATOM 2378 C C . GLN A 1 296 ? 17.856 0.756 9.550 1.00 72.44 296 GLN A C 1
ATOM 2380 O O . GLN A 1 296 ? 17.466 -0.359 9.203 1.00 72.44 296 GLN A O 1
ATOM 2385 N N . SER A 1 297 ? 19.137 1.026 9.766 1.00 55.78 297 SER A N 1
ATOM 2386 C CA . SER A 1 297 ? 20.125 -0.025 9.945 1.00 55.78 297 SER A CA 1
ATOM 2387 C C . SER A 1 297 ? 19.808 -0.716 11.267 1.00 55.78 297 SER A C 1
ATOM 2389 O O . SER A 1 297 ? 20.071 -0.166 12.334 1.00 55.78 297 SER A O 1
ATOM 2391 N N . HIS A 1 298 ? 19.219 -1.911 11.206 1.00 45.59 298 HIS A N 1
ATOM 2392 C CA . HIS A 1 298 ? 19.274 -2.829 12.338 1.00 45.59 298 HIS A CA 1
ATOM 2393 C C . HIS A 1 298 ? 20.748 -3.219 12.494 1.00 45.59 298 HIS A C 1
ATOM 2395 O O . HIS A 1 298 ? 21.276 -3.987 11.687 1.00 45.59 298 HIS A O 1
ATOM 2401 N N . GLY A 1 299 ? 21.429 -2.543 13.421 1.00 31.33 299 GLY A N 1
ATOM 2402 C CA . GLY A 1 299 ? 22.798 -2.855 13.826 1.00 31.33 299 GLY A CA 1
ATOM 2403 C C . GLY A 1 299 ? 22.883 -4.164 14.592 1.00 31.33 299 GLY A C 1
ATOM 2404 O O . GLY A 1 299 ? 21.854 -4.576 15.175 1.00 31.33 299 GLY A O 1
#

Foldseek 3Di:
DDDDPPDDDPDDDDDDDDDDDDDDDDDDDDDDDDDDDDDDDDDDDDDDDDDDDDDDDDDDDDDDDDDDDDPDDDDDPDPPPPPPQDAQPLVLQVVVCCCVQQNDDAKKKKKFFFALVNRDDPDHCDCVRPVFPSPNVVQNVCCVDQQNWDQTQGMIMGQWHDDVPDPDTLHNLLCQQFNVDPVPDDRRDHSNQSSLVNDLQTEMEMEIAEDQDLVAQLPPPHPSHSLVSLQVRQQPRRYHYEYEYAYYDPVQQQPVSQLVSQLSSCVRTFYWHHYPSDIDGQADPSDGDNRRRHDDPPD

InterPro domains:
  IPR040958 Secreted Novel AID/APOBEC-like Deaminase 1 [PF18744] (89-295)

pLDDT: mean 73.27, std 26.53, range [25.52, 97.88]